Protein 8GMY (pdb70)

B-factor: mean 29.74, std 11.41, range [12.66, 82.28]

Sequence (219 aa):
IKWAIDYITKYFFTEGIYLQKRQREQRLLESYRAEGKLGEVQCRLMEEPPDRLHVLDVGSCFNPFSSAPHLEVTALDLCPATEDVLQADFLKVEVVPGIREPELEEGSVRRLPASHYECVIFSLLLEYMPSAEQRLQCCLQAYDLLLPEGILVLITPDSQHVGKNAHLMKNWRYSLARIGLLRVRFEKHISCMVFRKAISRELSQHWASIHREEGMCEE

Nearest PDB structures (foldseek):
  8gmy-assembly1_D  TM=1.005E+00  e=2.052E-50  Homo sapiens
  7yrj-assembly1_B  TM=9.440E-01  e=2.036E-38  Homo sapiens
  7yrj-assembly4_D  TM=9.550E-01  e=8.284E-38  Homo sapiens
  7vkq-assembly1_A  TM=9.331E-01  e=2.800E-38  Drosophila melanogaster
  7yri-assembly1_D  TM=9.499E-01  e=2.450E-37  Homo sapiens

Radius of gyration: 17.12 Å; Cα contacts (8 Å, |Δi|>4): 416; chains: 1; bounding box: 47×40×44 Å

Structure (mmCIF, N/CA/C/O backbone):
data_8GMY
#
_entry.id   8GMY
#
_cell.length_a   98.436
_cell.length_b   98.436
_cell.length_c   41.628
_cell.angle_alpha   90.000
_cell.angle_beta   90.000
_cell.angle_gamma   120.000
#
_symmetry.space_group_name_H-M   'P 65'
#
loop_
_entity.id
_entity.type
_entity.pdbx_description
1 polymer 'S-adenosylmethionine sensor upstream of mTORC1'
2 water water
#
loop_
_atom_site.group_PDB
_atom_site.id
_atom_site.type_symbol
_atom_site.label_atom_id
_atom_site.label_alt_id
_atom_site.label_comp_id
_atom_site.label_asym_id
_atom_site.label_entity_id
_atom_site.label_seq_id
_atom_site.pdbx_PDB_ins_code
_atom_site.Cartn_x
_atom_site.Cartn_y
_atom_site.Cartn_z
_atom_site.occupancy
_atom_site.B_iso_or_equiv
_atom_site.auth_seq_id
_atom_site.auth_comp_id
_atom_site.auth_asym_id
_atom_site.auth_atom_id
_atom_site.pdbx_PDB_model_num
ATOM 1 N N . ILE A 1 8 ? 8.33468 27.51461 10.84802 1.000 46.54794 74 ILE D N 1
ATOM 2 C CA . ILE A 1 8 ? 7.95899 26.11020 10.92500 1.000 45.44475 74 ILE D CA 1
ATOM 3 C C . ILE A 1 8 ? 9.04076 25.30152 11.66106 1.000 43.58003 74 ILE D C 1
ATOM 4 O O . ILE A 1 8 ? 10.23855 25.65491 11.66294 1.000 38.56085 74 ILE D O 1
ATOM 9 N N . LYS A 1 9 ? 8.57119 24.23050 12.31081 1.000 43.91789 75 LYS D N 1
ATOM 10 C CA . LYS A 1 9 ? 9.42050 23.38250 13.13845 1.000 42.12272 75 LYS D CA 1
ATOM 11 C C . LYS A 1 9 ? 10.55669 22.75680 12.33655 1.000 37.63303 75 LYS D C 1
ATOM 12 O O . LYS A 1 9 ? 11.67914 22.63442 12.84054 1.000 36.43462 75 LYS D O 1
ATOM 18 N N . TRP A 1 10 ? 10.28331 22.32366 11.10072 1.000 36.01013 76 TRP D N 1
ATOM 19 C CA . TRP A 1 10 ? 11.31021 21.61709 10.33717 1.000 32.85495 76 TRP D CA 1
ATOM 20 C C . TRP A 1 10 ? 12.54752 22.48168 10.17402 1.000 30.40304 76 TRP D C 1
ATOM 21 O O . TRP A 1 10 ? 13.67799 22.00836 10.34459 1.000 28.86907 76 TRP D O 1
ATOM 32 N N . ALA A 1 11 ? 12.34448 23.75763 9.83048 1.000 31.73377 77 ALA D N 1
ATOM 33 C CA . ALA A 1 11 ? 13.46546 24.66669 9.62676 1.000 28.56486 77 ALA D CA 1
ATOM 34 C C . ALA A 1 11 ? 14.24396 24.87395 10.91589 1.000 30.25059 77 ALA D C 1
ATOM 35 O O . ALA A 1 11 ? 15.48055 24.84978 10.91691 1.000 25.33106 77 ALA D O 1
ATOM 37 N N . ILE A 1 12 ? 13.54051 25.08758 12.03123 1.000 29.35037 78 ILE D N 1
ATOM 38 C CA . ILE A 1 12 ? 14.24816 25.28070 13.29134 1.000 29.06333 78 ILE D CA 1
ATOM 39 C C . ILE A 1 12 ? 15.01695 24.02367 13.65624 1.000 28.39905 78 ILE D C 1
ATOM 40 O O . ILE A 1 12 ? 16.15425 24.09482 14.13708 1.000 25.13015 78 ILE D O 1
ATOM 45 N N . ASP A 1 13 ? 14.42264 22.85537 13.39921 1.000 29.29737 79 ASP D N 1
ATOM 46 C CA . ASP A 1 13 ? 15.09991 21.59051 13.66905 1.000 29.01862 79 ASP D CA 1
ATOM 47 C C . ASP A 1 13 ? 16.32147 21.41893 12.77375 1.000 27.99126 79 ASP D C 1
ATOM 48 O O . ASP A 1 13 ? 17.38581 20.99352 13.24056 1.000 23.87025 79 ASP D O 1
ATOM 53 N N . TYR A 1 14 ? 16.19982 21.76617 11.48900 1.000 23.46050 80 TYR D N 1
ATOM 54 C CA . TYR A 1 14 ? 17.37031 21.68197 10.61771 1.000 23.94637 80 TYR D CA 1
ATOM 55 C C . TYR A 1 14 ? 18.43770 22.69297 11.02738 1.000 20.19665 80 TYR D C 1
ATOM 56 O O . TYR A 1 14 ? 19.62951 22.36724 11.03680 1.000 18.42421 80 TYR D O 1
ATOM 65 N N . ILE A 1 15 ? 18.03860 23.92986 11.34066 1.000 18.53396 81 ILE D N 1
ATOM 66 C CA . ILE A 1 15 ? 19.01761 24.91808 11.79480 1.000 19.79439 81 ILE D CA 1
ATOM 67 C C . ILE A 1 15 ? 19.80598 24.37891 12.98592 1.000 18.01437 81 ILE D C 1
ATOM 68 O O . ILE A 1 15 ? 21.03494 24.51369 13.05413 1.000 18.87203 81 ILE D O 1
ATOM 73 N N . THR A 1 16 ? 19.11631 23.72949 13.93436 1.000 20.29704 82 THR D N 1
ATOM 74 C CA . THR A 1 16 ? 19.81083 23.23675 15.12309 1.000 19.87166 82 THR D CA 1
ATOM 75 C C . THR A 1 16 ? 20.82448 22.15824 14.76510 1.000 20.65358 82 THR D C 1
ATOM 76 O O . THR A 1 16 ? 21.96303 22.16692 15.26017 1.000 19.46160 82 THR D O 1
ATOM 80 N N . LYS A 1 17 ? 20.43642 21.24309 13.87585 1.000 20.82364 83 LYS D N 1
ATOM 81 C CA . LYS A 1 17 ? 21.34687 20.18967 13.44525 1.000 21.06222 83 LYS D CA 1
ATOM 82 C C . LYS A 1 17 ? 22.51625 20.77080 12.66590 1.000 18.69769 83 LYS D C 1
ATOM 83 O O . LYS A 1 17 ? 23.66411 20.34937 12.84943 1.000 19.73567 83 LYS D O 1
ATOM 89 N N . TYR A 1 18 ? 22.24366 21.75660 11.79894 1.000 18.48355 84 TYR D N 1
ATOM 90 C CA . TYR A 1 18 ? 23.27818 22.28230 10.91188 1.000 17.38267 84 TYR D CA 1
ATOM 91 C C . TYR A 1 18 ? 24.36953 23.00299 11.69025 1.000 18.39722 84 TYR D C 1
ATOM 92 O O . TYR A 1 18 ? 25.56410 22.81839 11.41761 1.000 18.10322 84 TYR D O 1
ATOM 101 N N . PHE A 1 19 ? 23.99238 23.80426 12.68707 1.000 19.01277 85 PHE D N 1
ATOM 102 C CA . PHE A 1 19 ? 24.98264 24.58505 13.40215 1.000 18.09271 85 PHE D CA 1
ATOM 103 C C . PHE A 1 19 ? 25.44964 23.94854 14.69999 1.000 19.48345 85 PHE D C 1
ATOM 104 O O . PHE A 1 19 ? 26.60272 24.16217 15.08621 1.000 21.94980 85 PHE D O 1
ATOM 112 N N . PHE A 1 20 ? 24.60163 23.16946 15.37135 1.000 19.53942 86 PHE D N 1
ATOM 113 C CA . PHE A 1 20 ? 24.86510 22.81163 16.76319 1.000 23.37305 86 PHE D CA 1
ATOM 114 C C . PHE A 1 20 ? 24.91756 21.31834 17.03697 1.000 26.15337 86 PHE D C 1
ATOM 115 O O . PHE A 1 20 ? 25.87530 20.85618 17.67369 1.000 30.92718 86 PHE D O 1
ATOM 123 N N . THR A 1 21 ? 23.90385 20.54773 16.65063 1.000 21.91688 87 THR D N 1
ATOM 124 C CA . THR A 1 21 ? 23.83795 19.20286 17.21153 1.000 25.69736 87 THR D CA 1
ATOM 125 C C . THR A 1 21 ? 24.40090 18.12516 16.30248 1.000 26.44603 87 THR D C 1
ATOM 126 O O . THR A 1 21 ? 24.82123 17.08099 16.80565 1.000 27.10982 87 THR D O 1
ATOM 130 N N . GLU A 1 22 ? 24.43916 18.34285 14.98741 1.000 24.11477 88 GLU D N 1
ATOM 131 C CA . GLU A 1 22 ? 25.04615 17.38838 14.07104 1.000 20.63516 88 GLU D CA 1
ATOM 132 C C . GLU A 1 22 ? 26.25088 17.93430 13.32462 1.000 25.88120 88 GLU D C 1
ATOM 133 O O . GLU A 1 22 ? 26.92545 17.16462 12.63107 1.000 25.65031 88 GLU D O 1
ATOM 139 N N . GLY A 1 23 ? 26.54058 19.22774 13.43563 1.000 21.76201 89 GLY D N 1
ATOM 140 C CA . GLY A 1 23 ? 27.72084 19.77575 12.78759 1.000 22.78973 89 GLY D CA 1
ATOM 141 C C . GLY A 1 23 ? 27.68084 19.71244 11.27863 1.000 18.57724 89 GLY D C 1
ATOM 142 O O . GLY A 1 23 ? 28.73752 19.59526 10.63637 1.000 18.07088 89 GLY D O 1
ATOM 143 N N . ILE A 1 24 ? 26.49149 19.81326 10.68560 1.000 16.43369 90 ILE D N 1
ATOM 144 C CA . ILE A 1 24 ? 26.40646 19.66831 9.23730 1.000 16.49509 90 ILE D CA 1
ATOM 145 C C . ILE A 1 24 ? 27.23355 20.74002 8.55113 1.000 19.09373 90 ILE D C 1
ATOM 146 O O . ILE A 1 24 ? 27.78017 20.50488 7.47089 1.000 17.51500 90 ILE D O 1
ATOM 151 N N . TYR A 1 25 ? 27.35261 21.93186 9.15593 1.000 17.02829 91 TYR D N 1
ATOM 152 C CA . TYR A 1 25 ? 28.17642 22.95834 8.51701 1.000 16.50187 91 TYR D CA 1
ATOM 153 C C . TYR A 1 25 ? 29.61603 22.49743 8.32953 1.000 16.18090 91 TYR D C 1
ATOM 154 O O . TYR A 1 25 ? 30.26606 22.87710 7.34634 1.000 18.28017 91 TYR D O 1
ATOM 163 N N . LEU A 1 26 ? 30.12209 21.65148 9.23273 1.000 16.50724 92 LEU D N 1
ATOM 164 C CA . LEU A 1 26 ? 31.47409 21.12062 9.09329 1.000 18.26220 92 LEU D CA 1
ATOM 165 C C . LEU A 1 26 ? 31.52567 19.89433 8.18320 1.000 19.04538 92 LEU D C 1
ATOM 166 O O . LEU A 1 26 ? 32.56455 19.64228 7.55198 1.000 19.90503 92 LEU D O 1
ATOM 171 N N . GLN A 1 27 ? 30.44776 19.10987 8.11650 1.000 19.48561 93 GLN D N 1
ATOM 172 C CA . GLN A 1 27 ? 30.39185 18.01538 7.14439 1.000 16.21177 93 GLN D CA 1
ATOM 173 C C . GLN A 1 27 ? 30.47639 18.55046 5.72675 1.000 19.00981 93 GLN D C 1
ATOM 174 O O . GLN A 1 27 ? 31.27216 18.07357 4.91047 1.000 18.69051 93 GLN D O 1
ATOM 18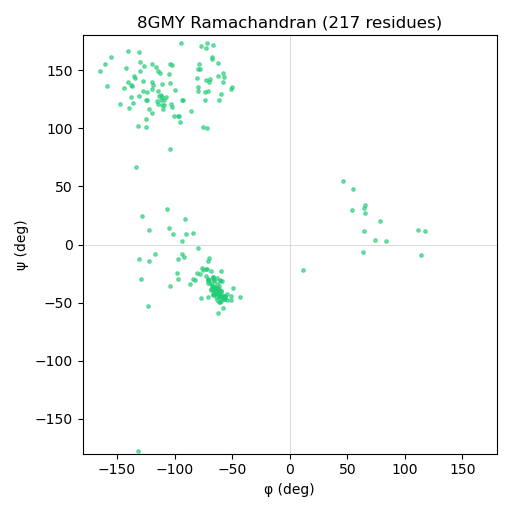0 N N . LYS A 1 28 ? 29.64559 19.54808 5.42471 1.000 19.10504 94 LYS D N 1
ATOM 181 C CA . LYS A 1 28 ? 29.67034 20.14072 4.09706 1.000 18.66592 94 LYS D CA 1
ATOM 182 C C . LYS A 1 28 ? 30.93442 20.95035 3.86669 1.000 18.38256 94 LYS D C 1
ATOM 183 O O . LYS A 1 28 ? 31.40067 21.02041 2.72711 1.000 19.19064 94 LYS D O 1
ATOM 189 N N . ARG A 1 29 ? 31.51841 21.55349 4.91060 1.000 15.95883 95 ARG D N 1
ATOM 190 C CA . ARG A 1 29 ? 32.83551 22.16243 4.74504 1.000 15.94672 95 ARG D CA 1
ATOM 191 C C . ARG A 1 29 ? 33.85309 21.12938 4.27889 1.000 20.69014 95 ARG D C 1
ATOM 192 O O . ARG A 1 29 ? 34.62464 21.38064 3.34466 1.000 18.34179 95 ARG D O 1
ATOM 200 N N . GLN A 1 30 ? 33.86737 19.95186 4.91719 1.000 19.77147 96 GLN D N 1
ATOM 201 C CA . GLN A 1 30 ? 34.80181 18.91007 4.48292 1.000 18.87669 96 GLN D CA 1
ATOM 202 C C . GLN A 1 30 ? 34.53906 18.48039 3.03920 1.000 21.46334 96 GLN D C 1
ATOM 203 O O . GLN A 1 30 ? 35.47985 18.33197 2.24397 1.000 24.04850 96 GLN D O 1
ATOM 209 N N . ARG A 1 31 ? 33.27224 18.25506 2.68450 1.000 20.69487 97 ARG D N 1
ATOM 210 C CA . ARG A 1 31 ? 32.93926 17.80112 1.33746 1.000 21.00051 97 ARG D CA 1
ATOM 211 C C . ARG A 1 31 ? 33.36891 18.82336 0.29409 1.000 25.03065 97 ARG D C 1
ATOM 212 O O . ARG A 1 31 ? 33.90410 18.46127 -0.765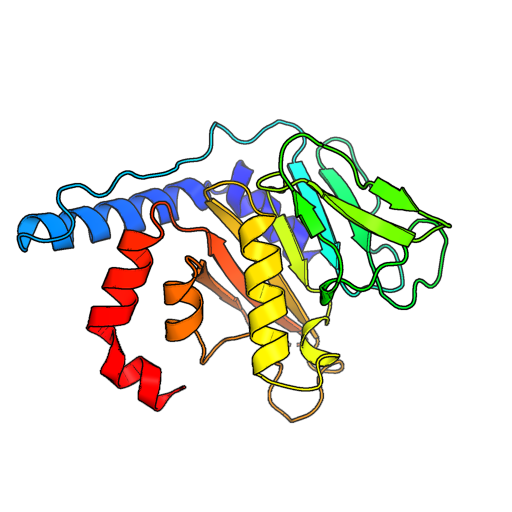17 1.000 23.94798 97 ARG D O 1
ATOM 220 N N . GLU A 1 32 ? 33.14345 20.11219 0.57230 1.000 21.63148 98 GLU D N 1
ATOM 221 C CA . GLU A 1 32 ? 33.61817 21.14814 -0.34333 1.000 22.52936 98 GLU D CA 1
ATOM 222 C C . GLU A 1 32 ? 35.14205 21.22923 -0.35711 1.000 24.58879 98 GLU D C 1
ATOM 223 O O . GLU A 1 32 ? 35.74393 21.41956 -1.42315 1.000 25.58543 98 GLU D O 1
ATOM 229 N N . GLN A 1 33 ? 35.78966 21.08173 0.80621 1.000 24.11128 99 GLN D N 1
ATOM 230 C CA . GLN A 1 33 ? 37.25178 21.10885 0.82422 1.000 23.90772 99 GLN D CA 1
ATOM 231 C C . GLN A 1 33 ? 37.82491 19.93369 0.03996 1.000 24.60169 99 GLN D C 1
ATOM 232 O O . GLN A 1 33 ? 38.81816 20.09103 -0.68273 1.000 29.12373 99 GLN D O 1
ATOM 238 N N . ARG A 1 34 ? 37.19482 18.75852 0.13545 1.000 23.62108 100 ARG D N 1
ATOM 239 C CA . ARG A 1 34 ? 37.68571 17.60145 -0.61139 1.000 22.85190 100 ARG D CA 1
ATOM 240 C C . ARG A 1 34 ? 37.38784 17.72899 -2.09942 1.000 29.09237 100 ARG D C 1
ATOM 241 O O . ARG A 1 34 ? 38.11930 17.17592 -2.93010 1.000 28.43971 100 ARG D O 1
ATOM 249 N N . LEU A 1 35 ? 36.32980 18.46080 -2.45466 1.000 25.91335 101 LEU D N 1
ATOM 250 C CA . LEU A 1 35 ? 36.08910 18.78386 -3.85724 1.000 27.80192 101 LEU D CA 1
ATOM 251 C C . LEU A 1 35 ? 37.11024 19.80472 -4.36685 1.000 27.52480 101 LEU D C 1
ATOM 252 O O . LEU A 1 35 ? 37.67788 19.63037 -5.44944 1.000 30.86538 101 LEU D O 1
ATOM 257 N N . LEU A 1 36 ? 37.37559 20.86536 -3.59345 1.000 25.24301 102 LEU D N 1
ATOM 258 C CA . LEU A 1 36 ? 38.40752 21.83970 -3.94907 1.000 28.74962 102 LEU D CA 1
ATOM 259 C C . LEU A 1 36 ? 39.75796 21.17492 -4.19746 1.000 34.97649 102 LEU D C 1
ATOM 260 O O . LEU A 1 36 ? 40.44579 21.48313 -5.17894 1.000 33.83148 102 LEU D O 1
ATOM 265 N N . GLU A 1 37 ? 40.17525 20.28913 -3.28888 1.000 31.31314 103 GLU D N 1
ATOM 266 C CA . GLU A 1 37 ? 41.43698 19.57899 -3.49344 1.000 36.19452 103 GLU D CA 1
ATOM 267 C C . GLU A 1 37 ? 41.38905 18.72778 -4.75486 1.000 34.03777 103 GLU D C 1
ATOM 268 O O . GLU A 1 37 ? 42.38829 18.61817 -5.47702 1.000 40.69059 103 GLU D O 1
ATOM 274 N N . SER A 1 38 ? 40.24062 18.10164 -5.02478 1.000 34.12006 104 SER D N 1
ATOM 275 C CA . SER A 1 38 ? 40.06070 17.33552 -6.25408 1.000 32.36229 104 SER D CA 1
ATOM 276 C C . SER A 1 38 ? 40.45078 18.16604 -7.46783 1.000 38.90862 104 SER D C 1
ATOM 277 O O . SER A 1 38 ? 41.18705 17.70661 -8.35149 1.000 36.70911 104 SER D O 1
ATOM 280 N N . TYR A 1 39 ? 39.96131 19.40721 -7.51725 1.000 33.95676 105 TYR D N 1
ATOM 281 C CA . TYR A 1 39 ? 40.26747 20.28717 -8.63509 1.000 34.55512 105 TYR D CA 1
ATOM 282 C C . TYR A 1 39 ? 41.71269 20.74627 -8.59531 1.000 38.82829 105 TYR D C 1
ATOM 283 O O . TYR A 1 39 ? 42.32360 20.94959 -9.64870 1.000 41.51730 105 TYR D O 1
ATOM 292 N N . ARG A 1 40 ? 42.27453 20.92648 -7.39753 1.000 36.99811 106 ARG D N 1
ATOM 293 C CA . ARG A 1 40 ? 43.66393 21.36207 -7.30751 1.000 42.32637 106 ARG D CA 1
ATOM 294 C C . ARG A 1 40 ? 44.62528 20.27160 -7.75927 1.000 43.64969 106 ARG D C 1
ATOM 295 O O . ARG A 1 40 ? 45.68753 20.57697 -8.31801 1.000 44.59839 106 ARG D O 1
ATOM 303 N N . ALA A 1 41 ? 44.28244 19.00401 -7.51252 1.000 45.68273 107 ALA D N 1
ATOM 304 C CA . ALA A 1 41 ? 45.03911 17.89172 -8.07399 1.000 44.48376 107 ALA D CA 1
ATOM 305 C C . ALA A 1 41 ? 44.83784 17.76492 -9.57667 1.000 49.12352 107 ALA D C 1
ATOM 306 O O . ALA A 1 41 ? 45.56981 17.00634 -10.22072 1.000 52.07848 107 ALA D O 1
ATOM 308 N N . GLU A 1 42 ? 43.85938 18.47851 -10.13563 1.000 48.80807 108 GLU D N 1
ATOM 309 C CA . GLU A 1 42 ? 43.61479 18.58391 -11.56858 1.000 49.69253 108 GLU D CA 1
ATOM 310 C C . GLU A 1 42 ? 44.30528 19.78981 -12.18840 1.000 45.96794 108 GLU D C 1
ATOM 311 O O . GLU A 1 42 ? 44.11658 20.05203 -13.38129 1.000 47.95172 108 GLU D O 1
ATOM 317 N N . GLY A 1 43 ? 45.07362 20.53836 -11.40195 1.000 45.22978 109 GLY D N 1
ATOM 318 C CA . GLY A 1 43 ? 45.69828 21.75130 -11.87984 1.000 45.55242 109 GLY D CA 1
ATOM 319 C C . GLY A 1 43 ? 44.78163 22.95073 -11.95064 1.000 48.68449 109 GLY D C 1
ATOM 320 O O . GLY A 1 43 ? 45.08667 23.90494 -12.67291 1.000 47.39553 109 GLY D O 1
ATOM 321 N N . LYS A 1 44 ? 43.66620 22.94342 -11.21849 1.000 46.81875 110 LYS D N 1
ATOM 322 C CA . LYS A 1 44 ? 42.68197 24.01347 -11.30901 1.000 45.66514 110 LYS D CA 1
ATOM 323 C C . LYS A 1 44 ? 42.39041 24.57863 -9.92950 1.000 44.50279 110 LYS D C 1
ATOM 324 O O . LYS A 1 44 ? 42.54194 23.89504 -8.91381 1.000 43.08813 110 LYS D O 1
ATOM 330 N N . LEU A 1 45 ? 41.97589 25.84454 -9.91251 1.000 40.10591 111 LEU D N 1
ATOM 331 C CA . LEU A 1 45 ? 41.49798 26.51766 -8.70500 1.000 46.58601 111 LEU D CA 1
ATOM 332 C C . LEU A 1 45 ? 42.60429 26.66549 -7.66757 1.000 46.81869 111 LEU D C 1
ATOM 333 O O . LEU A 1 45 ? 42.35384 26.61484 -6.45971 1.000 47.69895 111 LEU D O 1
ATOM 338 N N . GLY A 1 46 ? 43.83844 26.85756 -8.12964 1.000 43.86803 112 GLY D N 1
ATOM 339 C CA . GLY A 1 46 ? 44.95241 26.92135 -7.20089 1.000 48.80163 112 GLY D CA 1
ATOM 340 C C . GLY A 1 46 ? 44.88054 28.12104 -6.27577 1.000 51.70477 112 GLY D C 1
ATOM 341 O O . GLY A 1 46 ? 45.14131 28.01237 -5.07464 1.000 53.52475 112 GLY D O 1
ATOM 342 N N . GLU A 1 47 ? 44.53236 29.28404 -6.81931 1.000 52.98663 113 GLU D N 1
ATOM 343 C CA . GLU A 1 47 ? 44.54405 30.51681 -6.04299 1.000 53.61943 113 GLU D CA 1
ATOM 344 C C . GLU A 1 47 ? 43.21764 30.80289 -5.34985 1.000 52.94643 113 GLU D C 1
ATOM 345 O O . GLU A 1 47 ? 43.05242 31.89311 -4.78610 1.000 49.44926 113 GLU D O 1
ATOM 351 N N . VAL A 1 48 ? 42.27745 29.85384 -5.36808 1.000 50.16965 114 VAL D N 1
ATOM 352 C CA . VAL A 1 48 ? 40.99294 30.07344 -4.71369 1.000 47.74411 114 VAL D CA 1
ATOM 353 C C . VAL A 1 48 ? 41.20306 30.33408 -3.23191 1.000 46.73521 114 VAL D C 1
ATOM 354 O O . VAL A 1 48 ? 41.90497 29.58381 -2.53840 1.000 45.90339 114 VAL D O 1
ATOM 358 N N . GLN A 1 49 ? 40.60345 31.41323 -2.74197 1.000 42.10976 115 GLN D N 1
ATOM 359 C CA . GLN A 1 49 ? 40.54027 31.68432 -1.31879 1.000 41.09792 115 GLN D CA 1
ATOM 360 C C . GLN A 1 49 ? 39.13572 31.37623 -0.80966 1.000 42.08000 115 GLN D C 1
ATOM 361 O O . GLN A 1 49 ? 38.13539 31.67383 -1.47587 1.000 37.41550 115 GLN D O 1
ATOM 367 N N . CYS A 1 50 ? 39.06546 30.75708 0.35956 1.000 38.86487 116 CYS D N 1
ATOM 368 C CA . CYS A 1 50 ? 37.79182 30.32509 0.91095 1.000 33.76905 116 CYS D CA 1
ATOM 369 C C . CYS A 1 50 ? 37.35610 31.25357 2.03156 1.000 34.17023 116 CYS D C 1
ATOM 370 O O . CYS A 1 50 ? 38.17613 31.91095 2.67692 1.000 38.77699 116 CYS D O 1
ATOM 373 N N . ARG A 1 51 ? 36.04369 31.29357 2.25742 1.000 30.36333 117 ARG D N 1
ATOM 374 C CA . ARG A 1 51 ? 35.42222 32.06544 3.32249 1.000 29.51721 117 ARG D CA 1
ATOM 375 C C . ARG A 1 51 ? 34.69504 31.07435 4.21760 1.000 22.07734 117 ARG D C 1
ATOM 376 O O . ARG A 1 51 ? 33.74830 30.42663 3.76591 1.000 25.35718 117 ARG D O 1
ATOM 384 N N . LEU A 1 52 ? 35.16817 30.92231 5.45208 1.000 25.54069 118 LEU D N 1
ATOM 385 C CA . LEU A 1 52 ? 34.61477 29.98409 6.41836 1.000 27.45074 118 LEU D CA 1
ATOM 386 C C . LEU A 1 52 ? 33.96682 30.74868 7.56198 1.000 26.15607 118 LEU D C 1
ATOM 387 O O . LEU A 1 52 ? 34.44445 31.81357 7.95586 1.000 31.47586 118 LEU D O 1
ATOM 392 N N . MET A 1 53 ? 32.91259 30.18555 8.14208 1.000 25.37005 119 MET D N 1
ATOM 393 C CA . MET A 1 53 ? 32.34633 30.85202 9.30363 1.000 27.52048 119 MET D CA 1
ATOM 394 C C . MET A 1 53 ? 33.17439 30.54805 10.54576 1.000 32.17305 119 MET D C 1
ATOM 395 O O . MET A 1 53 ? 33.80169 29.48841 10.66858 1.000 32.08198 119 MET D O 1
ATOM 400 N N . GLU A 1 54 ? 33.15696 31.49216 11.47623 1.000 35.67303 120 GLU D N 1
ATOM 401 C CA . GLU A 1 54 ? 33.62384 31.23129 12.81896 1.000 36.00088 120 GLU D CA 1
ATOM 402 C C . GLU A 1 54 ? 32.69215 30.23973 13.49717 1.000 34.34117 120 GLU D C 1
ATOM 403 O O . GLU A 1 54 ? 31.63179 29.87973 12.97317 1.000 31.12598 120 GLU D O 1
ATOM 409 N N . GLU A 1 55 ? 33.10382 29.79196 14.67269 1.000 32.99885 121 GLU D N 1
ATOM 410 C CA . GLU A 1 55 ? 32.24710 28.94641 15.47926 1.000 32.14564 121 GLU D CA 1
ATOM 411 C C . GLU A 1 55 ? 30.87503 29.60217 15.60888 1.000 31.79154 121 GLU D C 1
ATOM 412 O O . GLU A 1 55 ? 30.80036 30.82032 15.82162 1.000 30.74966 121 GLU D O 1
ATOM 418 N N . PRO A 1 56 ? 29.78656 28.86678 15.42171 1.000 28.71747 122 PRO D N 1
ATOM 419 C CA . PRO A 1 56 ? 28.46255 29.49789 15.44838 1.000 25.40976 122 PRO D CA 1
ATOM 420 C C . PRO A 1 56 ? 28.22158 30.21018 16.76311 1.000 28.41481 122 PRO D C 1
ATOM 421 O O . PRO A 1 56 ? 28.59211 29.71551 17.83452 1.000 26.70945 122 PRO D O 1
ATOM 425 N N . PRO A 1 57 ? 27.60327 31.38285 16.70908 1.000 26.13003 123 PRO D N 1
ATOM 426 C CA . PRO A 1 57 ? 27.40107 32.17109 17.91677 1.000 27.32766 123 PRO D CA 1
ATOM 427 C C . PRO A 1 57 ? 26.32958 31.53289 18.77518 1.000 28.58061 123 PRO D C 1
ATOM 428 O O . PRO A 1 57 ? 25.59343 30.63266 18.35439 1.000 26.13493 123 PRO D O 1
ATOM 432 N N . ASP A 1 58 ? 26.22574 32.03716 20.00072 1.000 26.79229 124 ASP D N 1
ATOM 433 C CA . ASP A 1 58 ? 25.22777 31.47814 20.88982 1.000 28.40482 124 ASP D CA 1
ATOM 434 C C . ASP A 1 58 ? 23.82400 31.93942 20.52096 1.000 28.64382 124 ASP D C 1
ATOM 435 O O . ASP A 1 58 ? 22.85766 31.24069 20.83236 1.000 25.94650 124 ASP D O 1
ATOM 440 N N . ARG A 1 59 ? 23.68055 33.05666 19.80519 1.000 28.03633 125 ARG D N 1
ATOM 441 C CA . ARG A 1 59 ? 22.37941 33.42366 19.26197 1.000 28.30511 125 ARG D CA 1
ATOM 442 C C . ARG A 1 59 ? 22.51191 33.56050 17.74889 1.000 21.98102 125 ARG D C 1
ATOM 443 O O . ARG A 1 59 ? 23.31543 34.36159 17.25409 1.000 23.94307 125 ARG D O 1
ATOM 451 N N . LEU A 1 60 ? 21.79844 32.71156 17.02802 1.000 18.88660 126 LEU D N 1
ATOM 452 C CA . LEU A 1 60 ? 21.79969 32.78823 15.57827 1.000 20.43094 126 LEU D CA 1
ATOM 453 C C . LEU A 1 60 ? 20.88675 33.91224 15.11115 1.000 17.34536 126 LEU D C 1
ATOM 454 O O . LEU A 1 60 ? 19.93549 34.29686 15.79018 1.000 21.71571 126 LEU D O 1
ATOM 459 N N . HIS A 1 61 ? 21.17451 34.41016 13.91633 1.000 16.04966 127 HIS D N 1
ATOM 460 C CA . HIS A 1 61 ? 20.41763 35.48705 13.29735 1.000 15.35676 127 HIS D CA 1
ATOM 461 C C . HIS A 1 61 ? 19.65491 34.88327 12.13538 1.000 16.86241 127 HIS D C 1
ATOM 462 O O . HIS A 1 61 ? 20.27615 34.37816 11.20077 1.000 13.56787 127 HIS D O 1
ATOM 469 N N . VAL A 1 62 ? 18.32783 34.91473 12.20431 1.000 14.98860 128 VAL D N 1
ATOM 470 C CA . VAL A 1 62 ? 17.47569 34.22772 11.24266 1.000 17.34687 128 VAL D CA 1
ATOM 471 C C . VAL A 1 62 ? 16.51842 35.23277 10.62932 1.000 18.49664 128 VAL D C 1
ATOM 472 O O . VAL A 1 62 ? 15.88124 36.00262 11.35416 1.000 18.10979 128 VAL D O 1
ATOM 476 N N . LEU A 1 63 ? 16.42959 35.22659 9.29765 1.000 13.93275 129 LEU D N 1
ATOM 477 C CA . LEU A 1 63 ? 15.54518 36.10402 8.54261 1.000 14.46639 129 LEU D CA 1
ATOM 478 C C . LEU A 1 63 ? 14.49281 35.24640 7.85857 1.000 17.56289 129 LEU D C 1
ATOM 479 O O . LEU A 1 63 ? 14.82918 34.38062 7.05327 1.000 17.41421 129 LEU D O 1
ATOM 484 N N . ASP A 1 64 ? 13.21900 35.50461 8.16068 1.000 16.21231 130 ASP D N 1
ATOM 485 C CA . ASP A 1 64 ? 12.10337 34.76376 7.58454 1.000 15.29255 130 ASP D CA 1
ATOM 486 C C . ASP A 1 64 ? 11.38127 35.69438 6.61993 1.000 17.14771 130 ASP D C 1
ATOM 487 O O . ASP A 1 64 ? 11.02075 36.80820 6.99732 1.000 16.86501 130 ASP D O 1
ATOM 492 N N . VAL A 1 65 ? 11.22862 35.26805 5.36618 1.000 17.62130 131 VAL D N 1
ATOM 493 C CA . VAL A 1 65 ? 10.66666 36.10939 4.30599 1.000 16.21297 131 VAL D CA 1
ATOM 494 C C . VAL A 1 65 ? 9.48754 35.37431 3.67957 1.000 16.57364 131 VAL D C 1
ATOM 495 O O . VAL A 1 65 ? 9.64650 34.24694 3.19846 1.000 17.71770 131 VAL D O 1
ATOM 499 N N . GLY A 1 66 ? 8.30869 36.01591 3.66398 1.000 20.05362 132 GLY D N 1
ATOM 500 C CA . GLY A 1 66 ? 7.14991 35.47777 2.96543 1.000 19.47791 132 GLY D CA 1
ATOM 501 C C . GLY A 1 66 ? 5.98774 35.06716 3.85387 1.000 22.98262 132 GLY D C 1
ATOM 502 O O . GLY A 1 66 ? 4.91024 34.72959 3.32259 1.000 19.72611 132 GLY D O 1
ATOM 503 N N . SER A 1 67 ? 6.16668 35.05462 5.17612 1.000 20.20235 133 SER D N 1
ATOM 504 C CA . SER A 1 67 ? 5.08676 34.73873 6.10972 1.000 24.22010 133 SER D CA 1
ATOM 505 C C . SER A 1 67 ? 4.39585 36.02122 6.55795 1.000 24.17213 133 SER D C 1
ATOM 506 O O . SER A 1 67 ? 5.04442 36.93938 7.07929 1.000 23.66400 133 SER D O 1
ATOM 509 N N . CYS A 1 68 ? 3.07700 36.08836 6.36929 1.000 24.33989 134 CYS D N 1
ATOM 510 C CA . CYS A 1 68 ? 2.36359 37.26800 6.83347 1.000 21.53891 134 CYS D CA 1
ATOM 511 C C . CYS A 1 68 ? 2.15651 37.26035 8.34468 1.000 27.83198 134 CYS D C 1
ATOM 512 O O . CYS A 1 68 ? 1.90171 38.32116 8.92585 1.000 21.14650 134 CYS D O 1
ATOM 515 N N . PHE A 1 69 ? 2.23905 36.09392 8.97886 1.000 25.34192 135 PHE D N 1
ATOM 516 C CA . PHE A 1 69 ? 2.30384 35.96351 10.42857 1.000 28.84368 135 PHE D CA 1
ATOM 517 C C . PHE A 1 69 ? 3.75138 35.69033 10.82875 1.000 30.63894 135 PHE D C 1
ATOM 518 O O . PHE A 1 69 ? 4.53480 35.14916 10.05086 1.000 32.23794 135 PHE D O 1
ATOM 526 N N . ASN A 1 70 ? 4.11325 36.04764 12.05864 1.000 35.97342 136 ASN D N 1
ATOM 527 C CA . ASN A 1 70 ? 5.45683 35.72036 12.52074 1.000 38.56172 136 ASN D CA 1
ATOM 528 C C . ASN A 1 70 ? 5.40922 34.29972 13.07220 1.000 45.86699 136 ASN D C 1
ATOM 529 O O . ASN A 1 70 ? 4.72560 34.06423 14.08068 1.000 48.25232 136 ASN D O 1
ATOM 534 N N . PRO A 1 71 ? 6.10226 33.32553 12.46064 1.000 47.31429 137 PRO D N 1
ATOM 535 C CA . PRO A 1 71 ? 5.83485 31.91884 12.79208 1.000 48.62899 137 PRO D CA 1
ATOM 536 C C . PRO A 1 71 ? 6.44537 31.49736 14.11247 1.000 52.14101 137 PRO D C 1
ATOM 537 O O . PRO A 1 71 ? 5.78800 30.83259 14.92110 1.000 58.50389 137 PRO D O 1
ATOM 541 N N . PHE A 1 72 ? 7.70323 31.86290 14.33803 1.000 50.91941 138 PHE D N 1
ATOM 542 C CA . PHE A 1 72 ? 8.39963 31.53361 15.57514 1.000 55.13023 138 PHE D CA 1
ATOM 543 C C . PHE A 1 72 ? 8.90412 32.81590 16.21239 1.000 52.91555 138 PHE D C 1
ATOM 544 O O . PHE A 1 72 ? 9.61732 33.59815 15.57329 1.000 50.91636 138 PHE D O 1
ATOM 552 N N . SER A 1 73 ? 8.51402 33.03484 17.46189 1.000 55.36235 139 SER D N 1
ATOM 553 C CA . SER A 1 73 ? 8.94786 34.21743 18.18105 1.000 52.92824 139 SER D CA 1
ATOM 554 C C . SER A 1 73 ? 10.45182 34.15368 18.44255 1.000 50.76464 139 SER D C 1
ATOM 555 O O . SER A 1 73 ? 11.08221 33.09355 18.35594 1.000 48.17548 139 SER D O 1
ATOM 558 N N . SER A 1 74 ? 11.03132 35.31416 18.74566 1.000 47.08929 140 SER D N 1
ATOM 559 C CA . SER A 1 74 ? 12.44214 35.36026 19.10207 1.000 44.08316 140 SER D CA 1
ATOM 560 C C . SER A 1 74 ? 12.65681 34.71097 20.46506 1.000 44.86434 140 SER D C 1
ATOM 561 O O . SER A 1 74 ? 11.85687 34.88286 21.38944 1.000 40.57770 140 SER D O 1
ATOM 564 N N . ALA A 1 75 ? 13.73986 33.94829 20.57672 1.000 39.22505 141 ALA D N 1
ATOM 565 C CA . ALA A 1 75 ? 13.98512 33.09231 21.72801 1.000 34.98107 141 ALA D CA 1
ATOM 566 C C . ALA A 1 75 ? 15.47325 33.15469 22.06568 1.000 32.95285 141 ALA D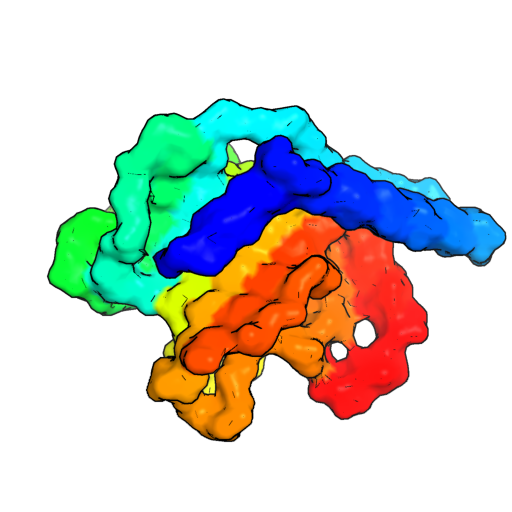 C 1
ATOM 567 O O . ALA A 1 75 ? 16.25586 33.67620 21.26391 1.000 34.27926 141 ALA D O 1
ATOM 569 N N . PRO A 1 76 ? 15.90058 32.66564 23.24781 1.000 33.68117 142 PRO D N 1
ATOM 570 C CA . PRO A 1 76 ? 17.29309 32.86702 23.68703 1.000 32.26397 142 PRO D CA 1
ATOM 571 C C . PRO A 1 76 ? 18.38412 32.67126 22.63665 1.000 35.07828 142 PRO D C 1
ATOM 572 O O . PRO A 1 76 ? 19.29861 33.49852 22.53461 1.000 38.68041 142 PRO D O 1
ATOM 576 N N . HIS A 1 77 ? 18.31339 31.60363 21.85093 1.000 32.59807 143 HIS D N 1
ATOM 577 C CA . HIS A 1 77 ? 19.36985 31.31413 20.88981 1.000 28.74974 143 HIS D CA 1
ATOM 578 C C . HIS A 1 77 ? 18.99447 31.70350 19.46861 1.000 29.34001 143 HIS D C 1
ATOM 579 O O . HIS A 1 77 ? 19.71047 31.35077 18.52732 1.000 23.39458 143 HIS D O 1
ATOM 586 N N . LEU A 1 78 ? 17.88305 32.41218 19.28723 1.000 33.07635 144 LEU D N 1
ATOM 587 C CA . LEU A 1 78 ? 17.39667 32.74206 17.95217 1.000 27.84417 144 LEU D CA 1
ATOM 588 C C . LEU A 1 78 ? 16.88753 34.16903 17.92857 1.000 30.82453 14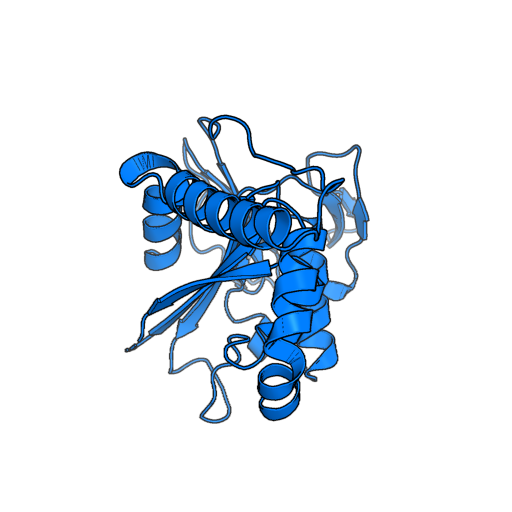4 LEU D C 1
ATOM 589 O O . LEU A 1 78 ? 15.91516 34.49544 18.61815 1.000 32.78027 144 LEU D O 1
ATOM 594 N N . GLU A 1 79 ? 17.53217 35.00016 17.11512 1.000 24.45787 145 GLU D N 1
ATOM 595 C CA . GLU A 1 79 ? 17.04964 36.33795 16.80772 1.000 24.33135 145 GLU D CA 1
ATOM 596 C C . GLU A 1 79 ? 16.38856 36.24562 15.44409 1.000 25.16086 145 GLU D C 1
ATOM 597 O O . GLU A 1 79 ? 17.07916 36.04562 14.44077 1.000 23.87872 145 GLU D O 1
ATOM 603 N N . VAL A 1 80 ? 15.06162 36.37450 15.41137 1.000 25.61524 146 VAL D N 1
ATOM 604 C CA . VAL A 1 80 ? 14.26776 36.14188 14.20902 1.000 23.07548 146 VAL D CA 1
ATOM 605 C C . VAL A 1 80 ? 13.72744 37.48113 13.74557 1.000 23.75077 146 VAL D C 1
ATOM 606 O O . VAL A 1 80 ? 13.12981 38.22286 14.53282 1.000 22.57309 146 VAL D O 1
ATOM 610 N N . THR A 1 81 ? 13.96711 37.80384 12.48683 1.000 19.52161 147 THR D N 1
ATOM 611 C CA . THR A 1 81 ? 13.39332 38.97838 11.85172 1.000 18.04494 147 THR D CA 1
ATOM 612 C C . THR A 1 81 ? 12.48129 38.44773 10.76091 1.000 18.57692 147 THR D C 1
ATOM 613 O O . THR A 1 81 ? 12.92838 37.65960 9.92760 1.000 17.77488 147 THR D O 1
ATOM 617 N N . ALA A 1 82 ? 11.20454 38.82889 10.78905 1.000 21.25345 148 ALA D N 1
ATOM 618 C CA . ALA A 1 82 ? 10.26003 38.39733 9.76523 1.000 18.57066 148 ALA D CA 1
ATOM 619 C C . ALA A 1 82 ? 9.86300 39.58203 8.89544 1.000 17.61306 148 ALA D C 1
ATOM 620 O O . ALA A 1 82 ? 9.64600 40.69029 9.39595 1.000 17.83424 148 ALA D O 1
ATOM 622 N N . LEU A 1 83 ? 9.78997 39.34261 7.57976 1.000 16.94046 149 LEU D N 1
ATOM 623 C CA . LEU A 1 83 ? 9.52015 40.35989 6.57772 1.000 17.91784 149 LEU D CA 1
ATOM 624 C C . LEU A 1 83 ? 8.48992 39.81983 5.60905 1.000 17.77769 149 LEU D C 1
ATOM 625 O O . LEU A 1 83 ? 8.55282 38.64747 5.24164 1.000 17.60805 149 LEU D O 1
ATOM 630 N N . ASP A 1 84 ? 7.59270 40.68892 5.14084 1.000 17.26847 150 ASP D N 1
ATOM 631 C CA . ASP A 1 84 ? 6.66246 40.28800 4.09154 1.000 18.00993 150 ASP D CA 1
ATOM 632 C C . ASP A 1 84 ? 6.09780 41.51485 3.39486 1.000 17.62708 150 ASP D C 1
ATOM 633 O O . ASP A 1 84 ? 6.03800 42.60481 3.95760 1.000 17.86354 150 ASP D O 1
ATOM 638 N N . LEU A 1 85 ? 5.67146 41.31392 2.14953 1.000 16.32499 151 LEU D N 1
ATOM 639 C CA . LEU A 1 85 ? 5.00650 42.40375 1.44039 1.000 19.34082 151 LEU D CA 1
ATOM 640 C C . LEU A 1 85 ? 3.67122 42.77643 2.08959 1.000 21.73646 151 LEU D C 1
ATOM 641 O O . LEU A 1 85 ? 3.26563 43.94808 2.04536 1.000 20.67212 151 LEU D O 1
ATOM 646 N N . CYS A 1 86 ? 2.98662 41.81421 2.70330 1.000 21.28603 152 CYS D N 1
ATOM 647 C CA . CYS A 1 86 ? 1.61504 41.99903 3.18342 1.000 20.81180 152 CYS D CA 1
ATOM 648 C C . CYS A 1 86 ? 1.48186 41.45460 4.59878 1.000 18.97228 152 CYS D C 1
ATOM 649 O O . CYS A 1 86 ? 0.76132 40.47365 4.82783 1.000 20.53986 152 CYS D O 1
ATOM 652 N N . PRO A 1 87 ? 2.15643 42.08028 5.56891 1.000 22.24893 153 PRO D N 1
ATOM 653 C CA . PRO A 1 87 ? 2.14329 41.55905 6.94399 1.000 22.45491 153 PRO D CA 1
ATOM 654 C C . PRO A 1 87 ? 0.73983 41.57063 7.51429 1.000 27.34371 153 PRO D C 1
ATOM 655 O O . PRO A 1 87 ? -0.04288 42.48568 7.25038 1.000 27.31562 153 PRO D O 1
ATOM 659 N N . ALA A 1 88 ? 0.44315 40.56342 8.33425 1.000 25.28464 154 ALA D N 1
ATOM 660 C CA . ALA A 1 88 ? -0.84122 40.52601 9.02960 1.000 28.00950 154 ALA D CA 1
ATOM 661 C C . ALA A 1 88 ? -0.78696 41.30267 10.33402 1.000 34.06567 154 ALA D C 1
ATOM 662 O O . ALA A 1 88 ? -1.78338 41.91592 10.73439 1.000 38.65186 154 ALA D O 1
ATOM 664 N N . THR A 1 89 ? 0.36386 41.28194 11.00939 1.000 31.42288 155 THR D N 1
ATOM 665 C CA . THR A 1 89 ? 0.51035 41.94915 12.29839 1.000 34.14151 155 THR D CA 1
ATOM 666 C C . THR A 1 89 ? 1.77087 42.79633 12.33288 1.000 39.41591 155 THR D C 1
ATOM 667 O O . THR A 1 89 ? 2.52352 42.86665 11.35174 1.000 32.15250 155 THR D O 1
ATOM 671 N N . GLU A 1 90 ? 2.02490 43.40480 13.48661 1.000 37.75597 156 GLU D N 1
ATOM 672 C CA . GLU A 1 90 ? 3.07925 44.40032 13.58405 1.000 39.63823 156 GLU D CA 1
ATOM 673 C C . GLU A 1 90 ? 4.45474 43.77513 13.73070 1.000 34.59301 156 GLU D C 1
ATOM 674 O O . GLU A 1 90 ? 5.45214 44.42040 13.39423 1.000 34.42043 156 GLU D O 1
ATOM 680 N N . ASP A 1 91 ? 4.54171 42.54782 14.24128 1.000 32.55658 157 ASP D N 1
ATOM 681 C CA . ASP A 1 91 ? 5.85275 41.93312 14.41589 1.000 33.66612 157 ASP D CA 1
ATOM 682 C C . ASP A 1 91 ? 6.36673 41.25150 13.14744 1.000 33.58864 157 ASP D C 1
ATOM 683 O O . ASP A 1 91 ? 7.36937 40.52752 13.21430 1.000 31.86509 157 ASP D O 1
ATOM 688 N N . VAL A 1 92 ? 5.70412 41.45109 12.00754 1.000 27.57098 158 VAL D N 1
ATOM 689 C CA . VAL A 1 92 ? 6.28574 41.15840 10.70150 1.000 22.68518 158 VAL D CA 1
ATOM 690 C C . VAL A 1 92 ? 6.49910 42.49947 10.02087 1.000 22.68455 158 VAL D C 1
ATOM 691 O O . VAL A 1 92 ? 5.54532 43.26253 9.83083 1.000 24.11386 158 VAL D O 1
ATOM 695 N N . LEU A 1 93 ? 7.74478 42.80760 9.67970 1.000 19.80286 159 LEU D N 1
ATOM 696 C CA . LEU A 1 93 ? 8.04857 44.07985 9.03856 1.000 19.63667 159 LEU D CA 1
ATOM 697 C C . LEU A 1 93 ? 7.56879 44.09732 7.59122 1.000 20.68171 159 LEU D C 1
ATOM 698 O O . LEU A 1 93 ? 7.66797 43.10070 6.87313 1.000 19.25513 159 LEU D O 1
ATOM 703 N N . GLN A 1 94 ? 7.04425 45.24184 7.15707 1.000 21.41330 160 GLN D N 1
ATOM 704 C CA . GLN A 1 94 ? 6.61553 45.37973 5.77041 1.000 20.13663 160 GLN D CA 1
ATOM 705 C C . GLN A 1 94 ? 7.83328 45.64589 4.90317 1.000 20.52598 160 GLN D C 1
ATOM 706 O O . GLN A 1 94 ? 8.64989 46.51089 5.22948 1.000 22.08296 160 GLN D O 1
ATOM 712 N N . ALA A 1 95 ? 7.95124 44.90802 3.80501 1.000 20.91178 161 ALA D N 1
ATOM 713 C CA . ALA A 1 95 ? 9.04729 45.11855 2.87254 1.000 22.23905 161 ALA D CA 1
ATOM 714 C C . ALA A 1 95 ? 8.73370 44.41468 1.56071 1.000 20.83501 161 ALA D C 1
ATOM 715 O O . ALA A 1 95 ? 8.03929 43.40253 1.54114 1.000 18.55811 161 ALA D O 1
ATOM 717 N N . ASP A 1 96 ? 9.23716 44.96712 0.46037 1.000 19.75247 162 ASP D N 1
ATOM 718 C CA . ASP A 1 96 ? 9.34247 44.21078 -0.77414 1.000 21.98077 162 ASP D CA 1
ATOM 719 C C . ASP A 1 96 ? 10.75859 43.66397 -0.80961 1.000 20.93531 162 ASP D C 1
ATOM 720 O O . ASP A 1 96 ? 11.70284 44.41640 -1.06729 1.000 22.35347 162 ASP D O 1
ATOM 725 N N . PHE A 1 97 ? 10.89264 42.35701 -0.55213 1.000 20.34078 163 PHE D N 1
ATOM 726 C CA . PHE A 1 97 ? 12.20537 41.71805 -0.48278 1.000 19.81627 163 PHE D CA 1
ATOM 727 C C . PHE A 1 97 ? 13.08098 42.05620 -1.68895 1.000 22.75984 163 PHE D C 1
ATOM 728 O O . PHE A 1 97 ? 14.29119 42.25039 -1.53943 1.000 24.20966 163 PHE D O 1
ATOM 736 N N . LEU A 1 98 ? 12.49583 42.14892 -2.89365 1.000 19.38929 164 LEU D N 1
ATOM 737 C CA . LEU A 1 98 ? 13.31373 42.41079 -4.08351 1.000 23.49618 164 LEU D CA 1
ATOM 738 C C . LEU A 1 98 ? 13.84598 43.83590 -4.15501 1.000 22.19451 164 LEU D C 1
ATOM 739 O O . LEU A 1 98 ? 14.84672 44.07430 -4.85054 1.000 26.43484 164 LEU D O 1
ATOM 744 N N . LYS A 1 99 ? 13.23515 44.78445 -3.45319 1.000 20.46402 165 LYS D N 1
ATOM 745 C CA . LYS A 1 99 ? 13.67887 46.16407 -3.53095 1.000 21.43297 165 LYS D CA 1
ATOM 746 C C . LYS A 1 99 ? 14.60251 46.55484 -2.38983 1.000 23.53216 165 LYS D C 1
ATOM 747 O O . LYS A 1 99 ? 15.22507 47.61594 -2.46171 1.000 27.35443 165 LYS D O 1
ATOM 753 N N . VAL A 1 100 ? 14.70443 45.73847 -1.33719 1.000 22.01530 166 VAL D N 1
ATOM 754 C CA . VAL A 1 100 ? 15.50708 46.14473 -0.18939 1.000 19.61677 166 VAL D CA 1
ATOM 755 C C . VAL A 1 100 ? 16.96925 46.14222 -0.60281 1.000 19.18403 166 VAL D C 1
ATOM 756 O O . VAL A 1 100 ? 17.39746 45.30212 -1.40557 1.000 19.79027 166 VAL D O 1
ATOM 760 N N . GLU A 1 101 ? 17.73644 47.11645 -0.11108 1.000 18.85399 167 GLU D N 1
ATOM 761 C CA . GLU A 1 101 ? 19.14820 47.17410 -0.44611 1.000 19.06174 167 GLU D CA 1
ATOM 762 C C . GLU A 1 101 ? 19.92295 46.44045 0.64728 1.000 20.20274 167 GLU D C 1
ATOM 763 O O . GLU A 1 101 ? 19.75551 46.72877 1.82839 1.000 17.52548 167 GLU D O 1
ATOM 769 N N . VAL A 1 102 ? 20.71652 45.45804 0.25836 1.000 17.51272 168 VAL D N 1
ATOM 770 C CA . VAL A 1 102 ? 21.45268 44.63224 1.20807 1.000 16.35389 168 VAL D CA 1
ATOM 771 C C . VAL A 1 102 ? 22.85250 45.22800 1.30723 1.000 17.69420 168 VAL D C 1
ATOM 772 O O . VAL A 1 102 ? 23.62855 45.17820 0.34027 1.000 18.42121 168 VAL D O 1
ATOM 776 N N . VAL A 1 103 ? 23.17505 45.82526 2.45580 1.000 16.57948 169 VAL D N 1
ATOM 777 C CA . VAL A 1 103 ? 24.38976 46.64163 2.57548 1.000 17.49038 169 VAL D CA 1
ATOM 778 C C . VAL A 1 103 ? 25.25429 46.29267 3.77814 1.000 18.23851 169 VAL D C 1
ATOM 779 O O . VAL A 1 103 ? 24.72840 45.93500 4.84299 1.000 19.13724 169 VAL D O 1
ATOM 783 N N . PRO A 1 104 ? 26.56854 46.47410 3.67295 1.000 21.18847 170 PRO D N 1
ATOM 784 C CA . PRO A 1 104 ? 27.44846 46.32277 4.83315 1.000 21.05257 170 PRO D CA 1
ATOM 785 C C . PRO A 1 104 ? 27.36585 47.54709 5.73380 1.000 21.60106 170 PRO D C 1
ATOM 786 O O . PRO A 1 104 ? 26.77008 48.57275 5.39400 1.000 23.05139 170 PRO D O 1
ATOM 790 N N . GLY A 1 105 ? 27.98060 47.42581 6.91436 1.000 20.42460 171 GLY D N 1
ATOM 791 C CA . GLY A 1 105 ? 28.07754 48.55396 7.81265 1.000 25.17422 171 GLY D CA 1
ATOM 792 C C . GLY A 1 105 ? 26.87026 48.78640 8.68717 1.000 26.32423 171 GLY D C 1
ATOM 793 O O . GLY A 1 105 ? 26.83363 49.78366 9.43221 1.000 23.32834 171 GLY D O 1
ATOM 794 N N . ILE A 1 106 ? 25.86062 47.92451 8.60522 1.000 24.12819 172 ILE D N 1
ATOM 795 C CA . ILE A 1 106 ? 24.72489 47.96881 9.50877 1.000 21.64380 172 ILE D CA 1
ATOM 796 C C . ILE A 1 106 ? 24.49252 46.55690 10.03620 1.000 18.56780 172 ILE D C 1
ATOM 797 O O . ILE A 1 106 ? 25.01857 45.57006 9.51095 1.000 20.65019 172 ILE D O 1
ATOM 802 N N . ARG A 1 107 ? 23.69093 46.47037 11.08903 1.000 19.58698 173 ARG D N 1
ATOM 803 C CA . ARG A 1 107 ? 23.39590 45.20686 11.73263 1.000 18.59382 173 ARG D CA 1
ATOM 804 C C . ARG A 1 107 ? 21.91740 44.95736 11.96841 1.000 19.88078 173 ARG D C 1
ATOM 805 O O . ARG A 1 107 ? 21.55382 43.83547 12.34088 1.000 23.32242 173 ARG D O 1
ATOM 813 N N . GLU A 1 108 ? 21.06871 45.96327 11.81526 1.000 23.20329 174 GLU D N 1
ATOM 814 C CA . GLU A 1 108 ? 19.63581 45.86582 12.04462 1.000 19.96448 174 GLU D CA 1
ATOM 815 C C . GLU A 1 108 ? 18.94260 46.45029 10.82991 1.000 18.41941 174 GLU D C 1
ATOM 816 O O . GLU A 1 108 ? 19.53074 47.25887 10.11241 1.000 19.08520 174 GLU D O 1
ATOM 822 N N . PRO A 1 109 ? 17.69226 46.07244 10.58030 1.000 19.55925 175 PRO D N 1
ATOM 823 C CA . PRO A 1 109 ? 16.96556 46.65098 9.44118 1.000 17.31313 175 PRO D CA 1
ATOM 824 C C . PRO A 1 109 ? 16.91065 48.16492 9.55728 1.000 21.76935 175 PRO D C 1
ATOM 825 O O . PRO A 1 109 ? 16.83103 48.73125 10.65138 1.000 23.29334 175 PRO D O 1
ATOM 829 N N . GLU A 1 110 ? 16.98702 48.81985 8.41250 1.000 20.35564 176 GLU D N 1
ATOM 830 C CA . GLU A 1 110 ? 16.82965 50.26459 8.32631 1.000 22.39189 176 GLU D CA 1
ATOM 831 C C . GLU A 1 110 ? 15.42635 50.53273 7.79602 1.000 24.36349 176 GLU D C 1
ATOM 832 O O . GLU A 1 110 ? 15.08197 50.08094 6.70201 1.000 20.56012 176 GLU D O 1
ATOM 838 N N . LEU A 1 111 ? 14.59481 51.21743 8.58567 1.000 26.67422 177 LEU D N 1
ATOM 839 C CA . LEU A 1 111 ? 13.20605 51.43972 8.19615 1.000 27.08941 177 LEU D CA 1
ATOM 840 C C . LEU A 1 111 ? 12.98235 52.87842 7.73243 1.000 32.91756 177 LEU D C 1
ATOM 841 O O . LEU A 1 111 ? 13.63073 53.81464 8.20749 1.000 29.59444 177 LEU D O 1
ATOM 846 N N . GLU A 1 112 ? 12.08021 53.03898 6.76371 1.000 28.55407 178 GLU D N 1
ATOM 847 C CA . GLU A 1 112 ? 11.59805 54.35505 6.35088 1.000 35.70234 178 GLU D CA 1
ATOM 848 C C . GLU A 1 112 ? 10.09399 54.26604 6.17737 1.000 37.86304 178 GLU D C 1
ATOM 849 O O . GLU A 1 112 ? 9.61532 53.47353 5.36218 1.000 39.21559 178 GLU D O 1
ATOM 855 N N . GLU A 1 113 ? 9.35337 55.09226 6.91956 1.000 44.84673 179 GLU D N 1
ATOM 856 C CA . GLU A 1 113 ? 7.89501 55.15469 6.80264 1.000 43.30866 179 GLU D CA 1
ATOM 857 C C . GLU A 1 113 ? 7.26945 53.77561 7.00080 1.000 43.42616 179 GLU D C 1
ATOM 858 O O . GLU A 1 113 ? 6.42961 53.33251 6.21508 1.000 44.18153 179 GLU D O 1
ATOM 864 N N . GLY A 1 114 ? 7.69481 53.08957 8.05997 1.000 42.19270 180 GLY D N 1
ATOM 865 C CA . GLY A 1 114 ? 7.14890 51.77530 8.35711 1.000 41.40480 180 GLY D CA 1
ATOM 866 C C . GLY A 1 114 ? 7.45555 50.71191 7.32236 1.000 37.05315 180 GLY D C 1
ATOM 867 O O . GLY A 1 114 ? 6.69826 49.74895 7.18678 1.000 33.18947 180 GLY D O 1
ATOM 868 N N . SER A 1 115 ? 8.55673 50.84938 6.59349 1.000 36.21515 181 SER D N 1
ATOM 869 C CA . SER A 1 115 ? 8.91470 49.87657 5.57380 1.000 29.01509 181 SER D CA 1
ATOM 870 C C . SER A 1 115 ? 10.42319 49.65536 5.60855 1.000 28.76660 181 SER D C 1
ATOM 871 O O . SER A 1 115 ? 11.18904 50.60237 5.79794 1.000 27.31595 181 SER D O 1
ATOM 874 N N . VAL A 1 116 ? 10.85003 48.39959 5.45244 1.000 24.48351 182 VAL D N 1
ATOM 875 C CA . VAL A 1 116 ? 12.28033 48.10165 5.46890 1.000 20.82044 182 VAL D CA 1
ATOM 876 C C . VAL A 1 116 ? 12.88983 48.58659 4.16350 1.000 23.82996 182 VAL D C 1
ATOM 877 O O . VAL A 1 116 ? 12.47013 48.17055 3.07691 1.000 22.29789 182 VAL D O 1
ATOM 881 N N . ARG A 1 117 ? 13.90827 49.43887 4.26192 1.000 19.15644 183 ARG D N 1
ATOM 882 C CA . ARG A 1 117 ? 14.60522 49.92375 3.08007 1.000 19.51674 183 ARG D CA 1
ATOM 883 C C . ARG A 1 117 ? 15.95507 49.26109 2.87320 1.000 20.35835 183 ARG D C 1
ATOM 884 O O . ARG A 1 117 ? 16.35455 49.03821 1.72504 1.000 20.20365 183 ARG D O 1
ATOM 892 N N . ARG A 1 118 ? 16.67087 48.96023 3.95889 1.000 19.33488 184 ARG D N 1
ATOM 893 C CA . ARG A 1 118 ? 17.95261 48.27142 3.86745 1.000 17.62778 184 ARG D CA 1
ATOM 894 C C . ARG A 1 118 ? 18.03758 47.16285 4.90935 1.000 17.51443 184 ARG D C 1
ATOM 895 O O . ARG A 1 118 ? 17.46946 47.27070 6.00325 1.000 15.37977 184 ARG D O 1
ATOM 903 N N . LEU A 1 119 ? 18.69612 46.06640 4.53418 1.000 14.84164 185 LEU D N 1
ATOM 904 C CA . LEU A 1 119 ? 19.03165 44.97629 5.44612 1.000 15.22500 185 LEU D CA 1
ATOM 905 C C . LEU A 1 119 ? 20.54032 44.79404 5.51424 1.000 14.85589 185 LEU D C 1
ATOM 906 O O . LEU A 1 119 ? 21.25874 45.12325 4.56869 1.000 14.42248 185 LEU D O 1
ATOM 911 N N . PRO A 1 120 ? 21.04866 44.23108 6.61151 1.000 14.23995 186 PRO D N 1
ATOM 912 C CA . PRO A 1 120 ? 22.49822 44.02721 6.75091 1.000 16.56022 186 PRO D CA 1
ATOM 913 C C . PRO A 1 120 ? 23.02257 42.89298 5.88053 1.000 14.89027 186 PRO D C 1
ATOM 914 O O . PRO A 1 120 ? 22.49012 41.78203 5.89639 1.000 16.61607 186 PRO D O 1
ATOM 918 N N . ALA A 1 121 ? 24.09586 43.16875 5.14441 1.000 15.88732 187 ALA D N 1
ATOM 919 C CA . ALA A 1 121 ? 24.72691 42.13680 4.33830 1.000 15.16387 187 ALA D CA 1
ATOM 920 C C . ALA A 1 121 ? 25.58898 41.21272 5.19000 1.000 16.93154 187 ALA D C 1
ATOM 921 O O . ALA A 1 121 ? 26.11844 41.60789 6.22983 1.000 17.32860 187 ALA D O 1
ATOM 923 N N . SER A 1 122 ? 25.70707 39.96985 4.72986 1.000 16.30293 188 SER D N 1
ATOM 924 C CA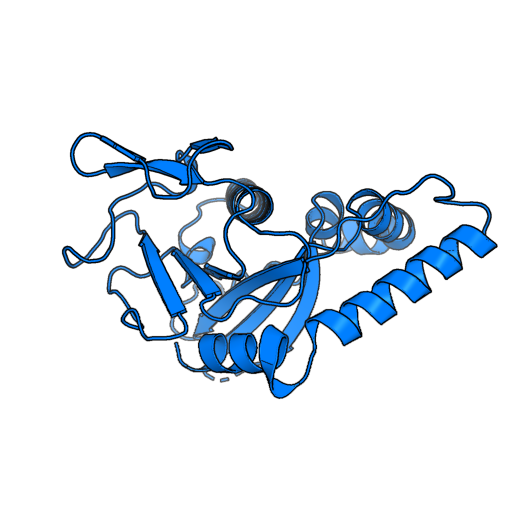 . SER A 1 122 ? 26.56959 38.96510 5.35684 1.000 18.13730 188 SER D CA 1
ATOM 925 C C . SER A 1 122 ? 26.38676 38.94082 6.87585 1.000 20.91112 188 SER D C 1
ATOM 926 O O . SER A 1 122 ? 27.33702 39.08085 7.65270 1.000 20.36356 188 SER D O 1
ATOM 929 N N . HIS A 1 123 ? 25.13422 38.76751 7.29787 1.000 15.21045 189 HIS D N 1
ATOM 930 C CA . HIS A 1 123 ? 24.73034 38.97284 8.67983 1.000 18.20563 189 HIS D CA 1
ATOM 931 C C . HIS A 1 123 ? 23.94939 37.78287 9.22358 1.000 17.25552 189 HIS D C 1
ATOM 932 O O . HIS A 1 123 ? 23.99193 37.51556 10.43068 1.000 16.88273 189 HIS D O 1
ATOM 939 N N . TYR A 1 124 ? 23.22598 37.06679 8.36264 1.000 14.78670 190 TYR D N 1
ATOM 940 C CA . TYR A 1 124 ? 22.30676 36.02582 8.81381 1.000 13.55161 190 TYR D CA 1
ATOM 941 C C . TYR A 1 124 ? 22.91327 34.63211 8.68263 1.000 13.35229 190 TYR D C 1
ATOM 942 O O . TYR A 1 124 ? 23.44341 34.26232 7.61994 1.000 15.27411 190 TYR D O 1
ATOM 951 N N . GLU A 1 125 ? 22.78797 33.83841 9.74973 1.000 13.35966 191 GLU D N 1
ATOM 952 C CA . GLU A 1 125 ? 23.14031 32.43114 9.62696 1.000 14.94838 191 GLU D CA 1
ATOM 953 C C . GLU A 1 125 ? 22.12420 31.67458 8.77241 1.000 14.56451 191 GLU D C 1
ATOM 954 O O . GLU A 1 125 ? 22.48424 30.69094 8.11529 1.000 14.99903 191 GLU D O 1
ATOM 960 N N . CYS A 1 126 ? 20.85619 32.09930 8.77535 1.000 14.86394 192 CYS D N 1
ATOM 961 C CA . CYS A 1 126 ? 19.83073 31.39275 8.02121 1.000 12.65685 192 CYS D CA 1
ATOM 962 C C . CYS A 1 126 ? 18.82895 32.38637 7.44827 1.000 14.92717 192 CYS D C 1
ATOM 963 O O . CYS A 1 126 ? 18.40179 33.30515 8.14847 1.000 13.26625 192 CYS D O 1
ATOM 966 N N . VAL A 1 127 ? 18.48132 32.21699 6.16798 1.000 14.20888 193 VAL D N 1
ATOM 967 C CA . VAL A 1 127 ? 17.34946 32.91409 5.55431 1.000 13.85635 193 VAL D CA 1
ATOM 968 C C . VAL A 1 127 ? 16.30050 31.85841 5.21716 1.000 15.15625 193 VAL D C 1
ATOM 969 O O . VAL A 1 127 ? 16.61847 30.84559 4.58533 1.000 14.76268 193 VAL D O 1
ATOM 973 N N . ILE A 1 128 ? 15.06132 32.06991 5.66481 1.000 14.15415 194 ILE D N 1
ATOM 974 C CA . ILE A 1 128 ? 13.95283 31.14586 5.40240 1.000 14.63578 194 ILE D CA 1
ATOM 975 C C . ILE A 1 128 ? 13.02586 31.80053 4.38799 1.000 14.82429 194 ILE D C 1
ATOM 976 O O . ILE A 1 128 ? 12.59925 32.94696 4.58034 1.000 16.17506 194 ILE D O 1
ATOM 981 N N . PHE A 1 129 ? 12.73636 31.07953 3.29253 1.000 17.36315 195 PHE D N 1
ATOM 982 C CA . PHE A 1 129 ? 11.69884 31.46518 2.33713 1.000 16.94460 195 PHE D CA 1
ATOM 983 C C . PHE A 1 129 ? 10.42967 30.69196 2.68992 1.000 19.45740 195 PHE D C 1
ATOM 984 O O . PHE A 1 129 ? 10.38285 29.46488 2.54896 1.000 21.77445 195 PHE D O 1
ATOM 992 N N . SER A 1 130 ? 9.41327 31.39837 3.18360 1.000 17.81551 196 SER D N 1
ATOM 993 C CA . SER A 1 130 ? 8.14508 30.77336 3.56950 1.000 20.77987 196 SER D CA 1
ATOM 994 C C . SER A 1 130 ? 7.13060 31.09430 2.47901 1.000 18.13077 196 SER D C 1
ATOM 995 O O . SER A 1 130 ? 6.35187 32.04400 2.58167 1.000 17.70309 196 SER D O 1
ATOM 998 N N . LEU A 1 131 ? 7.17465 30.29758 1.41045 1.000 19.48387 197 LEU D N 1
ATOM 999 C CA . LEU A 1 131 ? 6.36116 30.40140 0.19318 1.000 19.79980 197 LEU D CA 1
ATOM 1000 C C . LEU A 1 131 ? 6.78761 31.54891 -0.72496 1.000 20.36120 197 LEU D C 1
ATOM 1001 O O . LEU A 1 131 ? 6.14202 31.77059 -1.76924 1.000 20.58298 197 LEU D O 1
ATOM 1006 N N . LEU A 1 132 ? 7.87018 32.26741 -0.40043 1.000 17.87895 198 LEU D N 1
ATOM 1007 C CA . LEU A 1 132 ? 8.22935 33.46763 -1.14408 1.000 17.15485 198 LEU D CA 1
ATOM 1008 C C . LEU A 1 132 ? 8.27907 33.21308 -2.64500 1.000 18.17384 198 LEU D C 1
ATOM 1009 O O . LEU A 1 132 ? 7.79391 34.02839 -3.43741 1.000 20.74141 198 LEU D O 1
ATOM 1014 N N . LEU A 1 133 ? 8.88739 32.10275 -3.05670 1.000 20.06259 199 LEU D N 1
ATOM 1015 C CA . LEU A 1 133 ? 9.04782 31.86967 -4.48951 1.000 20.16291 199 LEU D CA 1
ATOM 1016 C C . LEU A 1 133 ? 7.71103 31.60217 -5.16981 1.000 24.71335 199 LEU D C 1
ATOM 1017 O O . LEU A 1 133 ? 7.58455 31.82431 -6.38485 1.000 27.52687 199 LEU D O 1
ATOM 1022 N N . GLU A 1 134 ? 6.70430 31.15897 -4.41232 1.000 22.60202 200 GLU D N 1
ATOM 1023 C CA . GLU A 1 134 ? 5.37746 30.95869 -4.98607 1.000 26.49220 200 GLU D CA 1
ATOM 1024 C C . GLU A 1 134 ? 4.67158 32.26656 -5.31615 1.000 26.73577 200 GLU D C 1
ATOM 1025 O O . GLU A 1 134 ? 3.66941 32.23882 -6.04801 1.000 29.03316 200 GLU D O 1
ATOM 1031 N N . TYR A 1 135 ? 5.16399 33.40254 -4.81453 1.000 21.07566 201 TYR D N 1
ATOM 1032 C CA . TYR A 1 135 ? 4.59048 34.71161 -5.10194 1.000 22.74748 201 TYR D CA 1
ATOM 1033 C C . TYR A 1 135 ? 5.24245 35.38763 -6.30107 1.000 24.53101 201 TYR D C 1
ATOM 1034 O O . TYR A 1 135 ? 4.74227 36.42071 -6.75901 1.000 24.62143 201 TYR D O 1
ATOM 1043 N N . MET A 1 136 ? 6.35508 34.84230 -6.79287 1.000 23.91751 202 MET D N 1
ATOM 1044 C CA . MET A 1 136 ? 7.10467 35.48625 -7.86476 1.000 25.82783 202 MET D CA 1
ATOM 1045 C C . MET A 1 136 ? 6.45583 35.23440 -9.22437 1.000 29.26841 202 MET D C 1
ATOM 1046 O O . MET A 1 136 ? 6.07716 34.10514 -9.54088 1.000 29.37623 202 MET D O 1
ATOM 1051 N N . PRO A 1 137 ? 6.34118 36.27698 -10.04984 1.000 29.25376 203 PRO D N 1
ATOM 1052 C CA . PRO A 1 137 ? 5.75608 36.10706 -11.38614 1.000 30.35497 203 PRO D CA 1
ATOM 1053 C C . PRO A 1 137 ? 6.69521 35.52085 -12.43440 1.000 34.61509 203 PRO D C 1
ATOM 1054 O O . PRO A 1 137 ? 6.23687 35.26238 -13.55312 1.000 36.21872 203 PRO D O 1
ATOM 1058 N N . SER A 1 138 ? 7.96982 35.26070 -12.13302 1.000 29.96610 204 SER D N 1
ATOM 1059 C CA . SER A 1 138 ? 8.88332 34.78759 -13.17204 1.000 33.26744 204 SER D CA 1
ATOM 1060 C C . SER A 1 138 ? 10.03430 33.99751 -12.57244 1.000 35.61991 204 SER D C 1
ATOM 1061 O O . SER A 1 138 ? 10.34727 34.11475 -11.38273 1.000 31.99197 204 SER D O 1
ATOM 1064 N N . ALA A 1 139 ? 10.69058 33.21794 -13.44023 1.000 32.24776 205 ALA D N 1
ATOM 1065 C CA . ALA A 1 139 ? 11.88243 32.49061 -13.02550 1.000 33.05693 205 ALA D CA 1
ATOM 1066 C C . ALA A 1 139 ? 13.02844 33.44434 -12.71833 1.000 31.62801 205 ALA D C 1
ATOM 1067 O O . ALA A 1 139 ? 13.79971 33.19809 -11.78077 1.000 30.76605 205 ALA D O 1
ATOM 1069 N N . GLU A 1 140 ? 13.14116 34.54752 -13.47360 1.000 31.49225 206 GLU D N 1
ATOM 1070 C CA . GLU A 1 140 ? 14.15798 35.56305 -13.18197 1.000 32.14115 206 GLU D CA 1
ATOM 1071 C C . GLU A 1 140 ? 14.02607 36.08928 -11.75930 1.000 30.87783 206 GLU D C 1
ATOM 1072 O O . GLU A 1 140 ? 15.02292 36.22827 -11.03767 1.000 30.75778 206 GLU D O 1
ATOM 1078 N N . GLN A 1 141 ? 12.80501 36.43094 -11.35292 1.000 27.34457 207 GLN D N 1
ATOM 1079 C CA . GLN A 1 141 ? 12.61628 36.99462 -10.02449 1.000 27.81340 207 GLN D CA 1
ATOM 1080 C C . GLN A 1 141 ? 12.82071 35.95647 -8.93626 1.000 26.50657 207 GLN D C 1
ATOM 1081 O O . GLN A 1 141 ? 13.25478 36.30754 -7.83322 1.000 24.97648 207 GLN D O 1
ATOM 1087 N N . ARG A 1 142 ? 12.52007 34.68739 -9.21845 1.000 24.48227 208 ARG D N 1
ATOM 1088 C CA . ARG A 1 142 ? 12.87968 33.64019 -8.27273 1.000 25.72688 208 ARG D CA 1
ATOM 1089 C C . ARG A 1 142 ? 14.39629 33.59446 -8.08813 1.000 26.64329 208 ARG D C 1
ATOM 1090 O O . ARG A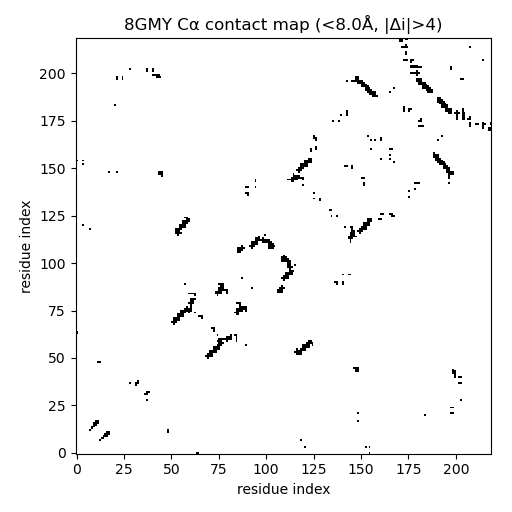 1 142 ? 14.89396 33.49696 -6.96372 1.000 21.85526 208 ARG D O 1
ATOM 1098 N N . LEU A 1 143 ? 15.15628 33.71819 -9.17858 1.000 25.63021 209 LEU D N 1
ATOM 1099 C CA . LEU A 1 143 ? 16.61009 33.77489 -9.04478 1.000 23.10116 209 LEU D CA 1
ATOM 1100 C C . LEU A 1 143 ? 17.05297 35.03227 -8.30488 1.000 23.30647 209 LEU D C 1
ATOM 1101 O O . LEU A 1 143 ? 18.00616 34.99506 -7.51329 1.000 22.74198 209 LEU D O 1
ATOM 1106 N N . GLN A 1 144 ? 16.36702 36.15140 -8.53782 1.000 21.45421 210 GLN D N 1
ATOM 1107 C CA . GLN A 1 144 ? 16.70389 37.39391 -7.85349 1.000 24.04117 210 GLN D CA 1
ATOM 1108 C C . GLN A 1 144 ? 16.51833 37.26174 -6.34338 1.000 20.27826 210 GLN D C 1
ATOM 1109 O O . GLN A 1 144 ? 17.31783 37.79830 -5.56885 1.000 18.93694 210 GLN D O 1
ATOM 1115 N N . CYS A 1 145 ? 15.46360 36.56051 -5.90808 1.000 19.72919 211 CYS D N 1
ATOM 1116 C CA . CYS A 1 145 ? 15.31733 36.26089 -4.48091 1.000 17.90864 211 CYS D CA 1
ATOM 1117 C C . CYS A 1 145 ? 16.52378 35.51278 -3.93991 1.000 19.57585 211 CYS D C 1
ATOM 1118 O O . CYS A 1 145 ? 16.97539 35.77697 -2.81828 1.000 18.83883 211 CYS D O 1
ATOM 1121 N N . CYS A 1 146 ? 17.00915 34.51549 -4.68589 1.000 17.50078 212 CYS D N 1
ATOM 1122 C CA . CYS A 1 146 ? 18.17761 33.77829 -4.22202 1.000 16.84465 212 CYS D CA 1
ATOM 1123 C C . CYS A 1 146 ? 19.43084 34.64408 -4.21058 1.000 19.67456 212 CYS D C 1
ATOM 1124 O O . CYS A 1 146 ? 20.28884 34.46641 -3.33735 1.000 16.73989 212 CYS D O 1
ATOM 1127 N N . LEU A 1 147 ? 19.56783 35.56866 -5.17153 1.000 18.25612 213 LEU D N 1
ATOM 1128 C CA . LEU A 1 147 ? 20.69406 36.50582 -5.14685 1.000 18.55697 213 LEU D CA 1
ATOM 1129 C C . LEU A 1 147 ? 20.66939 37.35800 -3.88375 1.000 18.94137 213 LEU D C 1
ATOM 1130 O O . LEU A 1 147 ? 21.71144 37.59583 -3.25597 1.000 18.26304 213 LEU D O 1
ATOM 1135 N N . GLN A 1 148 ? 19.48507 37.86432 -3.51939 1.000 16.08624 214 GLN D N 1
ATOM 1136 C CA . GLN A 1 148 ? 19.34274 38.63665 -2.28588 1.000 17.46827 214 GLN D CA 1
ATOM 1137 C C . GLN A 1 148 ? 19.72486 37.80224 -1.07257 1.000 14.80123 214 GLN D C 1
ATOM 1138 O O . GLN A 1 148 ? 20.48021 38.25421 -0.19485 1.000 14.19579 214 GLN D O 1
ATOM 1144 N N . ALA A 1 149 ? 19.17019 36.60159 -0.98587 1.000 15.35838 215 ALA D N 1
ATOM 1145 C CA . ALA A 1 149 ? 19.48634 35.72172 0.13830 1.000 13.21336 215 ALA D CA 1
ATOM 1146 C C . ALA A 1 149 ? 20.98793 35.48566 0.24349 1.000 13.62302 215 ALA D C 1
ATOM 1147 O O . ALA A 1 149 ? 21.56239 35.53713 1.34291 1.000 13.08849 215 ALA D O 1
ATOM 1149 N N . TYR A 1 150 ? 21.64682 35.22898 -0.89365 1.000 14.96546 216 TYR D N 1
ATOM 1150 C CA . TYR A 1 150 ? 23.09381 35.01983 -0.88026 1.000 15.25232 216 TYR D CA 1
ATOM 1151 C C . TYR A 1 150 ? 23.81811 36.20602 -0.26560 1.000 15.06470 216 TYR D C 1
ATOM 1152 O O . TYR A 1 150 ? 24.70203 36.03337 0.57719 1.000 15.48424 216 TYR D O 1
ATOM 1161 N N . ASP A 1 151 ? 23.44550 37.42796 -0.65645 1.000 15.99590 217 ASP D N 1
ATOM 1162 C CA . ASP A 1 151 ? 24.12629 38.59637 -0.10719 1.000 15.06807 217 ASP D CA 1
ATOM 1163 C C . ASP A 1 151 ? 23.85374 38.77693 1.37764 1.000 16.62844 217 ASP D C 1
ATOM 1164 O O . ASP A 1 151 ? 24.67666 39.36788 2.09479 1.000 15.60786 217 ASP D O 1
ATOM 1169 N N . LEU A 1 152 ? 22.70403 38.30749 1.84882 1.000 13.42873 218 LEU D N 1
ATOM 1170 C CA . LEU A 1 152 ? 22.34581 38.41174 3.25377 1.000 13.89393 218 LEU D CA 1
ATOM 1171 C C . LEU A 1 152 ? 23.04400 37.37966 4.13382 1.000 14.27450 218 LEU D C 1
ATOM 1172 O O . LEU A 1 152 ? 23.21927 37.61860 5.33276 1.000 14.34328 218 LEU D O 1
ATOM 1177 N N . LEU A 1 153 ? 23.44900 36.25130 3.57092 1.000 14.61581 219 LEU D N 1
ATOM 1178 C CA . LEU A 1 153 ? 23.97016 35.14902 4.37017 1.000 13.72338 219 LEU D CA 1
ATOM 1179 C C . LEU A 1 153 ? 25.43302 35.35868 4.74768 1.000 14.41222 219 LEU D C 1
ATOM 1180 O O . LEU A 1 153 ? 26.22675 35.84786 3.94795 1.000 15.50461 219 LEU D O 1
ATOM 1185 N N . LEU A 1 154 ? 25.78161 34.93605 5.96134 1.000 16.06034 220 LEU D N 1
ATOM 1186 C CA . LEU A 1 154 ? 27.17038 34.75867 6.36269 1.000 18.01308 220 LEU D CA 1
ATOM 1187 C C . LEU A 1 154 ? 27.80395 33.60829 5.57899 1.000 15.87151 220 LEU D C 1
ATOM 1188 O O . LEU A 1 154 ? 27.09609 32.74172 5.06079 1.000 16.15846 220 LEU D O 1
ATOM 1193 N N . PRO A 1 155 ? 29.13567 33.56743 5.49263 1.000 17.14425 221 PRO D N 1
ATOM 1194 C CA . PRO A 1 155 ? 29.79148 32.38288 4.91426 1.000 17.83555 221 PRO D CA 1
ATOM 1195 C C . PRO A 1 155 ? 29.26171 31.11522 5.57463 1.000 15.11413 221 PRO D C 1
ATOM 1196 O O . PRO A 1 155 ? 29.07479 31.06935 6.79159 1.000 17.73714 221 PRO D O 1
ATOM 1200 N N . GLU A 1 156 ? 28.97815 30.10741 4.75189 1.000 16.17256 222 GLU D N 1
ATOM 1201 C CA . GLU A 1 156 ? 28.46210 28.80109 5.15873 1.000 17.09277 222 GLU D CA 1
ATOM 1202 C C . GLU A 1 156 ? 27.06538 28.87208 5.78096 1.000 16.53166 222 GLU D C 1
ATOM 1203 O O . GLU A 1 156 ? 26.56370 27.86978 6.29320 1.000 16.59672 222 GLU D O 1
ATOM 1209 N N . GLY A 1 157 ? 26.38150 30.00360 5.67365 1.000 14.77966 223 GLY D N 1
ATOM 1210 C CA . GLY A 1 157 ? 24.98995 30.05006 6.08072 1.000 13.59723 223 GLY D CA 1
ATOM 1211 C C . GLY A 1 157 ? 24.06271 29.30633 5.12904 1.000 15.06403 223 GLY D C 1
ATOM 1212 O O . GLY A 1 157 ? 24.43389 28.83958 4.03818 1.000 13.50819 223 GLY D O 1
ATOM 1213 N N . ILE A 1 158 ? 22.79869 29.20790 5.52184 1.000 14.15205 224 ILE D N 1
ATOM 1214 C CA . ILE A 1 158 ? 21.88305 28.36147 4.77422 1.000 13.69507 224 ILE D CA 1
ATOM 1215 C C . ILE A 1 158 ? 20.62727 29.12211 4.38436 1.000 15.03504 224 ILE D C 1
ATOM 1216 O O . ILE A 1 158 ? 20.09861 29.92599 5.16106 1.000 16.29136 224 ILE D O 1
ATOM 1221 N N . LEU A 1 159 ? 20.16135 28.85737 3.17168 1.000 13.86599 225 LEU D N 1
ATOM 1222 C CA . LEU A 1 159 ? 18.85403 29.29324 2.70102 1.000 14.72822 225 LEU D CA 1
ATOM 1223 C C . LEU A 1 159 ? 17.91596 28.09267 2.73965 1.000 17.37670 225 LEU D C 1
ATOM 1224 O O . LEU A 1 159 ? 18.17607 27.08533 2.07678 1.000 17.13901 225 LEU D O 1
ATOM 1229 N N . VAL A 1 160 ? 16.82302 28.21009 3.49346 1.000 14.93254 226 VAL D N 1
ATOM 1230 C CA . VAL A 1 160 ? 15.89500 27.10764 3.73173 1.000 18.62704 226 VAL D CA 1
ATOM 1231 C C . VAL A 1 160 ? 14.58645 27.44662 3.03863 1.000 18.39505 226 VAL D C 1
ATOM 1232 O O . VAL A 1 160 ? 14.00037 28.50382 3.29139 1.000 17.40204 226 VAL D O 1
ATOM 1236 N N . LEU A 1 161 ? 14.12401 26.55034 2.16886 1.000 21.69317 227 LEU D N 1
ATOM 1237 C CA . LEU A 1 161 ? 12.86407 26.70004 1.45191 1.000 25.40049 227 LEU D CA 1
ATOM 1238 C C . LEU A 1 161 ? 11.89608 25.68002 2.02300 1.000 27.06880 227 LEU D C 1
ATOM 1239 O O . LEU A 1 161 ? 12.17578 24.48022 1.97129 1.000 28.13943 227 LEU D O 1
ATOM 1244 N N . ILE A 1 162 ? 10.77125 26.14509 2.57365 1.000 31.62358 228 ILE D N 1
ATOM 1245 C CA . ILE A 1 162 ? 9.82087 25.27731 3.27476 1.000 31.18357 228 ILE D CA 1
ATOM 1246 C C . ILE A 1 162 ? 8.45425 25.46810 2.62317 1.000 32.53971 228 ILE D C 1
ATOM 1247 O O . ILE A 1 162 ? 7.82107 26.51157 2.81733 1.000 30.02130 228 ILE D O 1
ATOM 1252 N N . THR A 1 163 ? 7.98819 24.46976 1.86965 1.000 30.96302 229 THR D N 1
ATOM 1253 C CA . THR A 1 163 ? 6.78347 24.61580 1.04768 1.000 34.93197 229 THR D CA 1
ATOM 1254 C C . THR A 1 163 ? 5.79498 23.46733 1.21881 1.000 37.53305 229 THR D C 1
ATOM 1255 O O . THR A 1 163 ? 5.99587 22.38279 0.64439 1.000 40.06762 229 THR D O 1
ATOM 1259 N N . PRO A 1 164 ? 4.71992 23.66193 1.98710 1.000 38.88680 230 PRO D N 1
ATOM 1260 C CA . PRO A 1 164 ? 3.65823 22.64541 2.03373 1.000 42.29458 230 PRO D CA 1
ATOM 1261 C C . PRO A 1 164 ? 3.08839 22.38217 0.64661 1.000 42.70391 230 PRO D C 1
ATOM 1262 O O . PRO A 1 164 ? 3.02460 23.28019 -0.19869 1.000 39.52382 230 PRO D O 1
ATOM 1266 N N . ASP A 1 165 ? 2.67258 21.12498 0.41974 1.000 42.35611 231 ASP D N 1
ATOM 1267 C CA . ASP A 1 165 ? 2.15611 20.73416 -0.89418 1.000 48.04982 231 ASP D CA 1
ATOM 1268 C C . ASP A 1 165 ? 0.84154 21.42741 -1.21500 1.000 45.99065 231 ASP D C 1
ATOM 1269 O O . ASP A 1 165 ? 0.51376 21.62305 -2.39154 1.000 47.34842 231 ASP D O 1
ATOM 1274 N N . SER A 1 166 ? 0.07170 21.78083 -0.18657 1.000 45.24977 232 SER D N 1
ATOM 1275 C CA . SER A 1 166 ? -1.18361 22.48690 -0.39121 1.000 42.48374 232 SER D CA 1
ATOM 1276 C C . SER A 1 166 ? -0.97273 23.93567 -0.80473 1.000 43.06061 232 SER D C 1
ATOM 1277 O O . SER A 1 166 ? -1.87155 24.53191 -1.40554 1.000 42.53551 232 SER D O 1
ATOM 1280 N N . GLN A 1 167 ? 0.19510 24.50975 -0.52224 1.000 44.41347 233 GLN D N 1
ATOM 1281 C CA . GLN A 1 167 ? 0.39417 25.94629 -0.65639 1.000 44.34519 233 GLN D CA 1
ATOM 1282 C C . GLN A 1 167 ? 1.22076 26.34276 -1.87679 1.000 46.96854 233 GLN D C 1
ATOM 1283 O O . GLN A 1 167 ? 1.66100 27.49276 -1.96021 1.000 44.86782 233 GLN D O 1
ATOM 1289 N N . HIS A 1 168 ? 1.43185 25.43337 -2.82574 1.000 47.24296 234 HIS D N 1
ATOM 1290 C CA . HIS A 1 168 ? 2.07002 25.75996 -4.09308 1.000 47.30201 234 HIS D CA 1
ATOM 1291 C C . HIS A 1 168 ? 1.07967 25.53857 -5.22972 1.000 51.65094 234 HIS D C 1
ATOM 1292 O O . HIS A 1 168 ? 0.15968 24.71979 -5.12313 1.000 52.74911 234 HIS D O 1
ATOM 1299 N N . VAL A 1 169 ? 1.26768 26.28141 -6.31873 1.000 54.23975 235 VAL D N 1
ATOM 1300 C CA . VAL A 1 169 ? 0.43943 26.15609 -7.51434 1.000 59.19406 235 VAL D CA 1
ATOM 1301 C C . VAL A 1 169 ? 1.31089 25.63544 -8.64971 1.000 62.49561 235 VAL D C 1
ATOM 1302 O O . VAL A 1 169 ? 2.42390 26.13347 -8.86544 1.000 63.01589 235 VAL D O 1
ATOM 1306 N N . GLY A 1 170 ? 0.81765 24.61623 -9.35447 1.000 65.09331 236 GLY D N 1
ATOM 1307 C CA . GLY A 1 170 ? 1.43243 24.19460 -10.59815 1.000 66.62902 236 GLY D CA 1
ATOM 1308 C C . GLY A 1 170 ? 1.98369 22.78479 -10.62580 1.000 68.40109 236 GLY D C 1
ATOM 1309 O O . GLY A 1 170 ? 2.72285 22.43647 -11.55259 1.000 70.93042 236 GLY D O 1
ATOM 1310 N N . LYS A 1 171 ? 1.64932 21.97289 -9.61625 1.000 69.61067 237 LYS D N 1
ATOM 1311 C CA . LYS A 1 171 ? 2.14998 20.60434 -9.47162 1.000 70.32625 237 LYS D CA 1
ATOM 1312 C C . LYS A 1 171 ? 3.66384 20.58127 -9.26909 1.000 68.77334 237 LYS D C 1
ATOM 1313 O O . LYS A 1 171 ? 4.24706 19.52453 -9.00312 1.000 71.76770 237 LYS D O 1
ATOM 1319 N N . ASN A 1 172 ? 4.30618 21.74063 -9.38654 1.000 66.33890 238 ASN D N 1
ATOM 1320 C CA . ASN A 1 172 ? 5.73714 21.90649 -9.14711 1.000 64.18915 238 ASN D CA 1
ATOM 1321 C C . ASN A 1 172 ? 5.90833 22.99891 -8.09978 1.000 53.55173 238 ASN D C 1
ATOM 1322 O O . ASN A 1 172 ? 5.81181 24.18824 -8.41644 1.000 51.77347 238 ASN D O 1
ATOM 1327 N N . ALA A 1 173 ? 6.14966 22.60182 -6.85459 1.000 51.78380 239 ALA D N 1
ATOM 1328 C CA . ALA A 1 173 ? 6.61108 23.56127 -5.86101 1.000 45.21146 239 ALA D CA 1
ATOM 1329 C C . ALA A 1 173 ? 7.94751 24.13274 -6.31353 1.000 42.00660 239 ALA D C 1
ATOM 1330 O O . ALA A 1 173 ? 8.88280 23.38039 -6.60302 1.000 41.17578 239 ALA D O 1
ATOM 1332 N N . HIS A 1 174 ? 8.02597 25.45753 -6.40846 1.000 35.92908 240 HIS D N 1
ATOM 1333 C CA . HIS A 1 174 ? 9.25165 26.13494 -6.82638 1.000 33.94500 240 HIS D CA 1
ATOM 1334 C C . HIS A 1 174 ? 10.27708 26.03711 -5.70762 1.000 35.30495 240 HIS D C 1
ATOM 1335 O O . HIS A 1 174 ? 10.23144 26.79550 -4.73287 1.000 29.64378 240 HIS D O 1
ATOM 1342 N N . LEU A 1 175 ? 11.21795 25.10184 -5.85300 1.000 30.98493 241 LEU D N 1
ATOM 1343 C CA . LEU A 1 175 ? 12.22800 24.85636 -4.83460 1.000 31.03912 241 LEU D CA 1
ATOM 1344 C C . LEU A 1 175 ? 13.63850 25.00948 -5.38647 1.000 28.47781 241 LEU D C 1
ATOM 1345 O O . LEU A 1 175 ? 14.59229 24.60201 -4.71240 1.000 29.20063 241 LEU D O 1
ATOM 1350 N N . MET A 1 176 ? 13.79545 25.57104 -6.59765 1.000 25.27030 242 MET D N 1
ATOM 1351 C CA . MET A 1 176 ? 15.09955 25.61713 -7.28184 1.000 26.27593 242 MET D CA 1
ATOM 1352 C C . MET A 1 176 ? 15.73979 24.22754 -7.39499 1.000 27.82992 242 MET D C 1
ATOM 1353 O O . MET A 1 176 ? 16.97387 24.09408 -7.43495 1.000 27.05950 242 MET D O 1
ATOM 1358 N N . LYS A 1 177 ? 14.90667 23.17810 -7.46934 1.000 28.80148 243 LYS D N 1
ATOM 1359 C CA . LYS A 1 177 ? 15.43817 21.81974 -7.57793 1.000 31.41546 243 LYS D CA 1
ATOM 1360 C C . LYS A 1 177 ? 16.14862 21.61280 -8.91044 1.000 31.21092 243 LYS D C 1
ATOM 1361 O O . LYS A 1 177 ? 17.17724 20.93432 -8.97068 1.000 33.16423 243 LYS D O 1
ATOM 1367 N N . ASN A 1 178 ? 15.60930 22.17891 -9.98844 1.000 29.61991 244 ASN D N 1
ATOM 1368 C CA . ASN A 1 178 ? 16.23399 22.11229 -11.30459 1.000 31.84669 244 ASN D CA 1
ATOM 1369 C C . ASN A 1 178 ? 17.16905 23.29042 -11.57358 1.000 30.11453 244 ASN D C 1
ATOM 1370 O O . ASN A 1 178 ? 17.47781 23.57576 -12.74100 1.000 31.97924 244 ASN D O 1
ATOM 1375 N N . TRP A 1 179 ? 17.66834 23.94784 -10.52008 1.000 27.77613 245 TRP D N 1
ATOM 1376 C CA . TRP A 1 179 ? 18.45010 25.16750 -10.68799 1.000 25.42070 245 TRP D CA 1
ATOM 1377 C C . TRP A 1 179 ? 19.78568 25.13404 -9.95436 1.000 25.12686 245 TRP D C 1
ATOM 1378 O O . TRP A 1 179 ? 20.34059 26.19310 -9.66616 1.000 25.15206 245 TRP D O 1
ATOM 1389 N N . ARG A 1 180 ? 20.34454 23.94452 -9.68454 1.000 25.80806 246 ARG D N 1
ATOM 1390 C CA . ARG A 1 180 ? 21.64990 23.90793 -9.03139 1.000 24.81500 246 ARG D CA 1
ATOM 1391 C C . ARG A 1 180 ? 22.73160 24.54414 -9.88714 1.000 23.11576 246 ARG D C 1
ATOM 1392 O O . ARG A 1 180 ? 23.70843 25.07360 -9.34134 1.000 24.77807 246 ARG D O 1
ATOM 1400 N N . TYR A 1 181 ? 22.58565 24.51298 -11.22233 1.000 24.45549 247 TYR D N 1
ATOM 1401 C CA . TYR A 1 181 ? 23.58515 25.14656 -12.08275 1.000 25.84307 247 TYR D CA 1
ATOM 1402 C C . TYR A 1 181 ? 23.65532 26.64428 -11.81611 1.000 26.58211 247 TYR D C 1
ATOM 1403 O O . TYR A 1 181 ? 24.71696 27.17942 -11.47239 1.000 25.79336 247 TYR D O 1
ATOM 1412 N N . SER A 1 182 ? 22.52930 27.34565 -11.99626 1.000 22.01294 248 SER D N 1
ATOM 1413 C CA . SER A 1 182 ? 22.52267 28.79274 -11.78514 1.000 25.81897 248 SER D CA 1
ATOM 1414 C C . SER A 1 182 ? 22.77975 29.15019 -10.33030 1.000 26.80892 248 SER D C 1
ATOM 1415 O O . SER A 1 182 ? 23.42619 30.16140 -10.03725 1.000 24.53021 248 SER D O 1
ATOM 1418 N N . LEU A 1 183 ? 22.25727 28.35379 -9.40603 1.000 25.11991 249 LEU D N 1
ATOM 1419 C CA . LEU A 1 183 ? 22.49139 28.65946 -8.00024 1.000 23.20527 249 LEU D CA 1
ATOM 1420 C C . LEU A 1 183 ? 23.95854 28.43973 -7.63191 1.000 25.24859 249 LEU D C 1
ATOM 1421 O O . LEU A 1 183 ? 24.55170 29.24739 -6.90667 1.000 20.93955 249 LEU D O 1
ATOM 1426 N N . ALA A 1 184 ? 24.59034 27.38852 -8.17907 1.000 23.77994 250 ALA D N 1
ATOM 1427 C CA . ALA A 1 184 ? 26.02772 27.23672 -7.97924 1.000 25.91305 250 ALA D CA 1
ATOM 1428 C C . ALA A 1 184 ? 26.78838 28.41690 -8.56258 1.000 23.07315 250 ALA D C 1
ATOM 1429 O O . ALA A 1 184 ? 27.79851 28.85344 -7.99179 1.000 24.96669 250 ALA D O 1
ATOM 1431 N N . ARG A 1 185 ? 26.30531 28.96383 -9.69002 1.000 27.94916 251 ARG D N 1
ATOM 1432 C CA . ARG A 1 185 ? 26.95401 30.11810 -10.30662 1.000 27.58025 251 ARG D CA 1
ATOM 1433 C C . ARG A 1 185 ? 26.98113 31.31283 -9.36918 1.000 27.79865 251 ARG D C 1
ATOM 1434 O O . ARG A 1 185 ? 27.89735 32.14277 -9.44565 1.000 27.67151 251 ARG D O 1
ATOM 1442 N N . ILE A 1 186 ? 25.97263 31.43359 -8.49427 1.000 24.15538 252 ILE D N 1
ATOM 1443 C CA . ILE A 1 186 ? 25.91090 32.54355 -7.55311 1.000 23.77801 252 ILE D CA 1
ATOM 1444 C C . ILE A 1 186 ? 26.53142 32.18260 -6.21105 1.000 22.40734 252 ILE D C 1
ATOM 1445 O O . ILE A 1 186 ? 26.70983 33.07485 -5.36919 1.000 24.43852 252 ILE D O 1
ATOM 1450 N N . GLY A 1 187 ? 26.89115 30.91600 -5.99581 1.000 22.90258 253 GLY D N 1
ATOM 1451 C CA . GLY A 1 187 ? 27.57263 30.50003 -4.78431 1.000 19.81202 253 GLY D CA 1
ATOM 1452 C C . GLY A 1 187 ? 26.78332 29.61213 -3.84140 1.000 20.38211 253 GLY D C 1
ATOM 1453 O O . GLY A 1 187 ? 27.23777 29.39277 -2.71519 1.000 20.73412 253 GLY D O 1
ATOM 1454 N N . LEU A 1 188 ? 25.65540 29.06714 -4.27037 1.000 17.33104 254 LEU D N 1
ATOM 1455 C CA . LEU A 1 188 ? 24.78778 28.25091 -3.42810 1.000 20.31914 254 LEU D CA 1
ATOM 1456 C C . LEU A 1 188 ? 24.80069 26.80536 -3.89882 1.000 20.89579 254 LEU D C 1
ATOM 1457 O O . LEU A 1 188 ? 24.55145 26.53075 -5.07977 1.000 23.39275 254 LEU D O 1
ATOM 1462 N N . LEU A 1 189 ? 25.04393 25.87995 -2.96482 1.000 20.30914 255 LEU D N 1
ATOM 1463 C CA . LEU A 1 189 ? 25.04527 24.45284 -3.25975 1.000 22.22545 255 LEU D CA 1
ATOM 1464 C C . LEU A 1 189 ? 23.96294 23.77407 -2.42972 1.000 22.60229 255 LEU D C 1
ATOM 1465 O O . LEU A 1 189 ? 23.79114 24.08861 -1.24137 1.000 19.69307 255 LEU D O 1
ATOM 1470 N N . ARG A 1 190 ? 23.22186 22.85622 -3.05222 1.000 22.12569 256 ARG D N 1
ATOM 1471 C CA . ARG A 1 190 ? 22.14262 22.17215 -2.34544 1.000 22.63277 256 ARG D CA 1
ATOM 1472 C C . ARG A 1 190 ? 22.71730 21.20641 -1.30722 1.000 25.34958 256 ARG D C 1
ATOM 1473 O O . ARG A 1 190 ? 23.63171 20.43238 -1.60662 1.000 26.47692 256 ARG D O 1
ATOM 1481 N N . VAL A 1 191 ? 22.19023 21.24997 -0.08245 1.000 20.63286 257 VAL D N 1
ATOM 1482 C CA . VAL A 1 191 ? 22.68963 20.39166 0.98864 1.000 24.36323 257 VAL D CA 1
ATOM 1483 C C . VAL A 1 191 ? 21.62555 19.49028 1.59313 1.000 23.30911 257 VAL D C 1
ATOM 1484 O O . VAL A 1 191 ? 21.98433 18.54003 2.30484 1.000 24.11361 257 VAL D O 1
ATOM 1488 N N . ARG A 1 192 ? 20.34139 19.72866 1.34167 1.000 20.39112 258 ARG D N 1
ATOM 1489 C CA . ARG A 1 192 ? 19.30096 18.85074 1.85868 1.000 24.84089 258 ARG D CA 1
ATOM 1490 C C . ARG A 1 192 ? 18.03970 19.02922 1.03141 1.000 26.57270 258 ARG D C 1
ATOM 1491 O O . ARG A 1 192 ? 17.66487 20.15449 0.70120 1.000 26.57084 258 ARG D O 1
ATOM 1499 N N . PHE A 1 193 ? 17.39760 17.90932 0.70014 1.000 29.59550 259 PHE D N 1
ATOM 1500 C CA . PHE A 1 193 ? 16.04182 17.90583 0.17212 1.000 29.27419 259 PHE D CA 1
ATOM 1501 C C . PHE A 1 193 ? 15.28061 16.77147 0.83416 1.000 36.76604 259 PHE D C 1
ATOM 1502 O O . PHE A 1 193 ? 15.73419 15.62251 0.80655 1.000 34.82918 259 PHE D O 1
ATOM 1510 N N . GLU A 1 194 ? 14.12472 17.08973 1.40427 1.000 32.37624 260 GLU D N 1
ATOM 1511 C CA . GLU A 1 194 ? 13.28255 16.10833 2.06885 1.000 37.44776 260 GLU D CA 1
ATOM 1512 C C . GLU A 1 194 ? 11.82825 16.36160 1.70162 1.000 42.31503 260 GLU D C 1
ATOM 1513 O O . GLU A 1 194 ? 11.37964 17.51107 1.68366 1.000 41.09572 260 GLU D O 1
ATOM 1519 N N . LYS A 1 195 ? 11.09019 15.28963 1.42167 1.000 45.96733 261 LYS D N 1
ATOM 1520 C CA . LYS A 1 195 ? 9.67257 15.42125 1.08477 1.000 45.95152 261 LYS D CA 1
ATOM 1521 C C . LYS A 1 195 ? 8.76685 15.24767 2.30194 1.000 46.94151 261 LYS D C 1
ATOM 1522 O O . LYS A 1 195 ? 9.04043 14.43376 3.17941 1.000 53.60294 261 LYS D O 1
ATOM 1528 N N . HIS A 1 198 ? 3.48566 15.80728 3.10581 1.000 53.99244 264 HIS D N 1
ATOM 1529 C CA . HIS A 1 198 ? 2.65629 16.98492 3.33254 1.000 53.67828 264 HIS D CA 1
ATOM 1530 C C . HIS A 1 198 ? 3.43288 18.27404 3.04149 1.000 51.98458 264 HIS D C 1
ATOM 1531 O O . HIS A 1 198 ? 2.83033 19.31835 2.77721 1.000 47.40079 264 HIS D O 1
ATOM 1538 N N . ILE A 1 199 ? 4.76760 18.19354 3.08680 1.000 49.52505 265 ILE D N 1
ATOM 1539 C CA . ILE A 1 199 ? 5.63570 19.36276 2.97148 1.000 46.23647 265 ILE D CA 1
ATOM 1540 C C . ILE A 1 199 ? 6.88328 19.00947 2.16975 1.000 44.54512 265 ILE D C 1
ATOM 1541 O O . ILE A 1 199 ? 7.33133 17.85788 2.15336 1.000 43.05706 265 ILE D O 1
ATOM 1546 N N . SER A 1 200 ? 7.44748 20.02405 1.50891 1.000 37.91391 266 SER D N 1
ATOM 1547 C CA . SER A 1 200 ? 8.71649 19.92255 0.79954 1.000 37.81834 266 SER D CA 1
ATOM 1548 C C . SER A 1 200 ? 9.70151 20.91277 1.40726 1.000 35.38048 266 SER D C 1
ATOM 1549 O O . SER A 1 200 ? 9.36139 22.08083 1.62423 1.000 32.40459 266 SER D O 1
ATOM 1552 N N . CYS A 1 201 ? 10.91998 20.44650 1.66184 1.000 33.04679 267 CYS D N 1
ATOM 1553 C CA . CYS A 1 201 ? 11.94000 21.22312 2.35195 1.000 31.40922 267 CYS D CA 1
ATOM 1554 C C . CYS A 1 201 ? 13.22083 21.13752 1.54722 1.000 27.38232 267 CYS D C 1
ATOM 1555 O O . CYS A 1 201 ? 13.68592 20.03521 1.23889 1.000 27.46810 267 CYS D O 1
ATOM 1558 N N . MET A 1 202 ? 13.80587 22.28440 1.22668 1.000 22.34139 268 MET D N 1
ATOM 1559 C CA . MET A 1 202 ? 15.01797 22.25877 0.43162 1.000 22.66944 268 MET D CA 1
ATOM 1560 C C . MET A 1 202 ? 15.98563 23.25890 1.03233 1.000 19.64715 268 MET D C 1
ATOM 1561 O O . MET A 1 202 ? 15.58103 24.35861 1.41075 1.000 22.54219 268 MET D O 1
ATOM 1566 N N . VAL A 1 203 ? 17.25354 22.87422 1.15852 1.000 17.88147 269 VAL D N 1
ATOM 1567 C CA . VAL A 1 203 ? 18.22017 23.75299 1.80092 1.000 18.54362 269 VAL D CA 1
ATOM 1568 C C . VAL A 1 203 ? 19.41393 23.93450 0.88712 1.000 20.83236 269 VAL D C 1
ATOM 1569 O O . VAL A 1 203 ? 19.97260 22.94954 0.38791 1.000 20.06743 269 VAL D O 1
ATOM 1573 N N . PHE A 1 204 ? 19.82715 25.18625 0.70885 1.000 16.97369 270 PHE D N 1
ATOM 1574 C CA . PHE A 1 204 ? 21.03844 25.53323 -0.01609 1.000 17.27517 270 PHE D CA 1
ATOM 1575 C C . PHE A 1 204 ? 22.03682 26.16304 0.94564 1.000 20.03563 270 PHE D C 1
ATOM 1576 O O . PHE A 1 204 ? 21.66306 26.83106 1.91265 1.000 17.62001 270 PHE D O 1
ATOM 1584 N N . ARG A 1 205 ? 23.31538 25.96185 0.67288 1.000 16.12671 271 ARG D N 1
ATOM 1585 C CA . ARG A 1 205 ? 24.37089 26.45934 1.53653 1.000 15.42350 271 ARG D CA 1
ATOM 1586 C C . ARG A 1 205 ? 25.26877 27.42037 0.76773 1.000 16.77481 271 ARG D C 1
ATOM 1587 O O . ARG A 1 205 ? 25.59706 27.17940 -0.39981 1.000 18.94275 271 ARG D O 1
ATOM 1595 N N . LYS A 1 206 ? 25.67644 28.49285 1.43427 1.000 15.74426 272 LYS D N 1
ATOM 1596 C CA . LYS A 1 206 ? 26.64758 29.43223 0.87593 1.000 16.18445 272 LYS D CA 1
ATOM 1597 C C . LYS A 1 206 ? 28.03294 28.77533 0.95640 1.000 17.18301 272 LYS D C 1
ATOM 1598 O O . LYS A 1 206 ? 28.66508 28.72015 2.01217 1.000 17.54828 272 LYS D O 1
ATOM 1604 N N . ALA A 1 207 ? 28.48527 28.24435 -0.17313 1.000 20.54957 273 ALA D N 1
ATOM 1605 C CA . ALA A 1 207 ? 29.69630 27.42912 -0.23069 1.000 21.21639 273 ALA D CA 1
ATOM 1606 C C . ALA A 1 207 ? 30.93007 28.22359 0.18916 1.000 21.19831 273 ALA D C 1
ATOM 1607 O O . ALA A 1 207 ? 30.98066 29.44717 0.08899 1.000 20.86756 273 ALA D O 1
ATOM 1609 N N . ILE A 1 208 ? 31.96543 27.50109 0.63943 1.000 22.17081 274 ILE D N 1
ATOM 1610 C CA . ILE A 1 208 ? 33.17797 28.13895 1.14251 1.000 19.50369 274 ILE D CA 1
ATOM 1611 C C . ILE A 1 208 ? 33.85068 29.01467 0.09206 1.000 23.09009 274 ILE D C 1
ATOM 1612 O O . ILE A 1 208 ? 34.60050 29.93202 0.43573 1.000 25.82156 274 ILE D O 1
ATOM 1617 N N . SER A 1 209 ? 33.59596 28.75891 -1.18012 1.000 21.83322 275 SER D N 1
ATOM 1618 C CA . SER A 1 209 ? 34.20665 29.55710 -2.23511 1.000 27.95037 275 SER D CA 1
ATOM 1619 C C . SER A 1 209 ? 33.22609 29.62117 -3.38742 1.000 23.71560 275 SER D C 1
ATOM 1620 O O . SER A 1 209 ? 32.81561 28.59193 -3.92429 1.000 24.81853 275 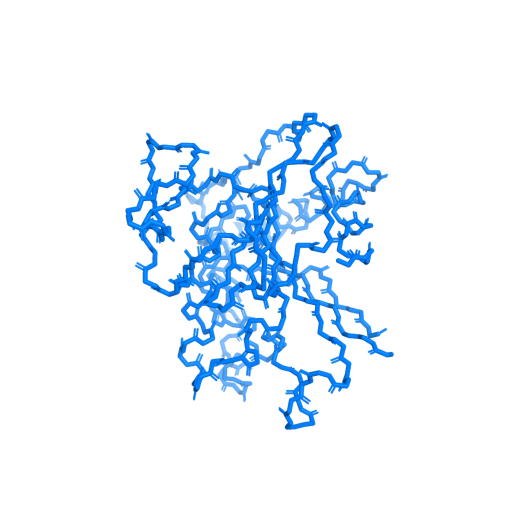SER D O 1
ATOM 1623 N N . ARG A 1 210 ? 32.82523 30.83360 -3.74956 1.000 27.34772 276 ARG D N 1
ATOM 1624 C CA . ARG A 1 210 ? 31.96368 30.97491 -4.91092 1.000 25.70444 276 ARG D CA 1
ATOM 1625 C C . ARG A 1 210 ? 32.68126 30.53467 -6.18127 1.000 28.83579 276 ARG D C 1
ATOM 1626 O O . ARG A 1 210 ? 32.06836 29.93308 -7.07178 1.000 26.08272 276 ARG D O 1
ATOM 1634 N N . GLU A 1 211 ? 33.98421 30.82856 -6.28754 1.000 29.70357 277 GLU D N 1
ATOM 1635 C CA . GLU A 1 211 ? 34.74471 30.33800 -7.43483 1.000 32.79747 277 GLU D CA 1
ATOM 1636 C C . GLU A 1 211 ? 34.72331 28.81389 -7.48805 1.000 30.76271 277 GLU D C 1
ATOM 1637 O O . GLU A 1 211 ? 34.61103 28.22315 -8.56694 1.000 29.95569 277 GLU D O 1
ATOM 1643 N N . LEU A 1 212 ? 34.83451 28.15943 -6.32868 1.000 28.46895 278 LEU D N 1
ATOM 1644 C CA . LEU A 1 212 ? 34.71771 26.70489 -6.28601 1.000 26.38386 278 LEU D CA 1
ATOM 1645 C C . LEU A 1 212 ? 33.36514 26.24455 -6.80762 1.000 25.95227 278 LEU D C 1
ATOM 1646 O O . LEU A 1 212 ? 33.27762 25.31645 -7.61587 1.000 23.21474 278 LEU D O 1
ATOM 1651 N N . SER A 1 213 ? 32.28893 26.86617 -6.32495 1.000 23.61871 279 SER D N 1
ATOM 1652 C CA . SER A 1 213 ? 30.95903 26.46571 -6.74373 1.000 18.84156 279 SER D CA 1
ATOM 1653 C C . SER A 1 213 ? 30.75823 26.73980 -8.23212 1.000 26.57214 279 SER D C 1
ATOM 1654 O O . SER A 1 213 ? 30.15327 25.93325 -8.94887 1.000 27.09054 279 SER D O 1
ATOM 1657 N N . GLN A 1 214 ? 31.26099 27.88114 -8.70615 1.000 26.90065 280 GLN D N 1
ATOM 1658 C CA . GLN A 1 214 ? 31.21888 28.17262 -10.13605 1.000 31.04548 280 GLN D CA 1
ATOM 1659 C C . GLN A 1 214 ? 31.91711 27.06910 -10.92500 1.000 30.61748 280 GLN D C 1
ATOM 1660 O O . GLN A 1 214 ? 31.36811 26.55507 -11.90438 1.000 31.72176 280 GLN D O 1
ATOM 1666 N N . HIS A 1 215 ? 33.11594 26.65748 -10.48507 1.000 30.61091 281 HIS D N 1
ATOM 1667 C CA . HIS A 1 215 ? 33.82762 25.62566 -11.24065 1.000 29.27521 281 HIS D CA 1
ATOM 1668 C C . HIS A 1 215 ? 33.06369 24.30459 -11.25401 1.000 29.83706 281 HIS D C 1
ATOM 1669 O O . HIS A 1 215 ? 33.11947 23.57530 -12.24621 1.000 29.24580 281 HIS D O 1
ATOM 1676 N N . TRP A 1 216 ? 32.34523 23.97375 -10.17233 1.000 29.52172 282 TRP D N 1
ATOM 1677 C CA . TRP A 1 216 ? 31.48943 22.78977 -10.20132 1.000 28.80739 282 TRP D CA 1
ATOM 1678 C C . TRP A 1 216 ? 30.38061 22.94414 -11.23660 1.000 32.62768 282 TRP D C 1
ATOM 1679 O O . TRP A 1 216 ? 30.05524 21.99637 -11.96691 1.000 32.11923 282 TRP D O 1
ATOM 1690 N N . ALA A 1 217 ? 29.78147 24.13400 -11.30955 1.000 30.18691 283 ALA D N 1
ATOM 1691 C CA . ALA A 1 217 ? 28.76367 24.38286 -12.32100 1.000 29.20898 283 ALA D CA 1
ATOM 1692 C C . ALA A 1 217 ? 29.34297 24.20500 -13.71829 1.000 28.08492 283 ALA D C 1
ATOM 1693 O O . ALA A 1 217 ? 28.73640 23.55442 -14.58011 1.000 29.56786 283 ALA D O 1
ATOM 1695 N N . SER A 1 218 ? 30.53947 24.76420 -13.94123 1.000 30.28720 284 SER D N 1
ATOM 1696 C CA . SER A 1 218 ? 31.20054 24.67531 -15.24404 1.000 32.08730 284 SER D CA 1
ATOM 1697 C C . SER A 1 218 ? 31.37086 23.23073 -15.69476 1.000 32.96957 284 SER D C 1
ATOM 1698 O O . SER A 1 218 ? 31.12097 22.91031 -16.86302 1.000 36.34497 284 SER D O 1
ATOM 1701 N N . ILE A 1 219 ? 31.81376 22.34647 -14.78717 1.000 32.43444 285 ILE D N 1
ATOM 1702 C CA . ILE A 1 219 ? 31.98771 20.92736 -15.11461 1.000 36.74501 285 ILE D CA 1
ATOM 1703 C C . ILE A 1 219 ? 30.65583 20.24964 -15.40024 1.000 36.35741 285 ILE D C 1
ATOM 1704 O O . ILE A 1 219 ? 30.60325 19.27953 -16.16236 1.000 38.88309 285 ILE D O 1
ATOM 1709 N N . HIS A 1 220 ? 29.56425 20.71632 -14.79706 1.000 32.25936 286 HIS D N 1
ATOM 1710 C CA . HIS A 1 220 ? 28.26286 20.10403 -15.02573 1.000 33.73571 286 HIS D CA 1
ATOM 1711 C C . HIS A 1 220 ? 27.36896 20.98078 -15.89404 1.000 35.67269 286 HIS D C 1
ATOM 1712 O O . HIS A 1 220 ? 26.14237 20.93998 -15.76412 1.000 37.01916 286 HIS D O 1
ATOM 1719 N N . ARG A 1 221 ? 27.97168 21.75796 -16.80176 1.000 31.34617 287 ARG D N 1
ATOM 1720 C CA . ARG A 1 221 ? 27.18918 22.69954 -17.59828 1.000 32.41146 287 ARG D CA 1
ATOM 1721 C C . ARG A 1 221 ? 26.17543 21.98975 -18.48957 1.000 34.55990 287 ARG D C 1
ATOM 1722 O O . ARG A 1 221 ? 25.06159 22.49044 -18.68953 1.000 33.84999 287 ARG D O 1
ATOM 1730 N N . GLU A 1 222 ? 26.54883 20.83568 -19.05288 1.000 32.52182 288 GLU D N 1
ATOM 1731 C CA . GLU A 1 222 ? 25.64416 20.10615 -19.93474 1.000 32.08696 288 GLU D CA 1
ATOM 1732 C C . GLU A 1 222 ? 24.34330 19.75752 -19.21978 1.000 32.59315 288 GLU D C 1
ATOM 1733 O O . GLU A 1 222 ? 23.24912 20.08777 -19.69201 1.000 32.29751 288 GLU D O 1
ATOM 1735 N N . GLU A 1 223 ? 24.44378 19.08745 -18.06708 1.000 32.18684 289 GLU D N 1
ATOM 1736 C CA . GLU A 1 223 ? 23.23767 18.75955 -17.31196 1.000 34.79206 289 GLU D CA 1
ATOM 1737 C C . GLU A 1 223 ? 22.54696 20.01535 -16.78979 1.000 33.28627 289 GLU D C 1
ATOM 1738 O O . GLU A 1 223 ? 21.31658 20.04041 -16.67311 1.000 35.27498 289 GLU D O 1
ATOM 1740 N N . GLY A 1 224 ? 23.31419 21.06512 -16.48790 1.000 32.92165 290 GLY D N 1
ATOM 1741 C CA . GLY A 1 224 ? 22.70951 22.29969 -16.01103 1.000 31.55931 290 GLY D CA 1
ATOM 1742 C C . GLY A 1 224 ? 21.80538 22.94773 -17.04398 1.000 33.27798 290 GLY D C 1
ATOM 1743 O O . GLY A 1 224 ? 20.67198 23.33762 -16.74082 1.000 34.08846 290 GLY D O 1
ATOM 1744 N N . MET A 1 225 ? 22.28857 23.06675 -18.28478 1.000 30.25101 291 MET D N 1
ATOM 1745 C CA . MET A 1 225 ? 21.47265 23.68547 -19.32308 1.000 31.72854 291 MET D CA 1
ATOM 1746 C C . MET A 1 225 ? 20.31533 22.78673 -19.72846 1.000 29.60744 291 MET D C 1
ATOM 1747 O O . MET A 1 225 ? 19.25853 23.28326 -20.13137 1.000 32.06385 291 MET D O 1
ATOM 1752 N N . CYS A 1 226 ? 20.49504 21.46893 -19.62194 1.000 28.91489 292 CYS D N 1
ATOM 1753 C CA . CYS A 1 226 ? 19.39296 20.53891 -19.84306 1.000 29.94717 292 CYS D CA 1
ATOM 1754 C C . CYS A 1 226 ? 18.23170 20.80844 -18.88893 1.000 34.95489 292 CYS D C 1
ATOM 1755 O O . CYS A 1 226 ? 17.06164 20.78192 -19.29487 1.000 36.31483 292 CYS D O 1
ATOM 1758 N N . GLU A 1 227 ? 18.53774 21.04757 -17.60921 1.000 36.55418 293 GLU D N 1
ATOM 1759 C CA . GLU A 1 227 ? 17.51224 21.35475 -16.61426 1.000 38.07442 293 GLU D CA 1
ATOM 1760 C C . GLU A 1 227 ? 17.10833 22.82375 -16.64161 1.000 36.91623 293 GLU D C 1
ATOM 1761 O O . GLU A 1 227 ? 15.96492 23.15057 -16.29852 1.000 40.92240 293 GLU D O 1
ATOM 1767 N N . GLU A 1 228 ? 18.04402 23.70003 -17.01111 1.000 34.60409 294 GLU D N 1
ATOM 1768 C CA . GLU A 1 228 ? 17.88005 25.15128 -17.17642 1.000 36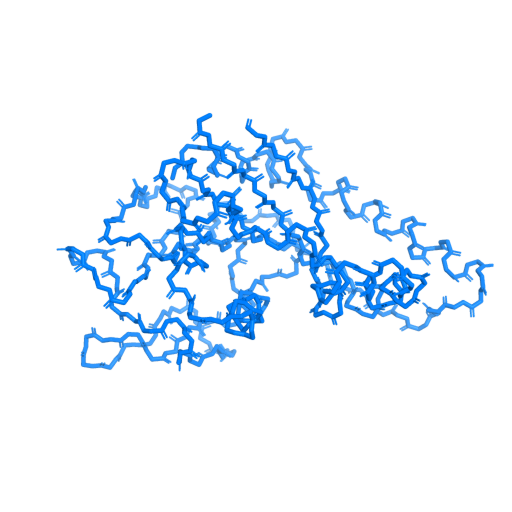.86231 294 GLU D CA 1
ATOM 1769 C C . GLU A 1 228 ? 17.88924 25.86688 -15.83051 1.000 38.73180 294 GLU D C 1
ATOM 1770 O O . GLU A 1 228 ? 18.87888 25.79359 -15.08112 1.000 36.70362 294 GLU D O 1
#

Foldseek 3Di:
DVVVVVVLCCCQPDVVVLVVQQVVLVVLCVVVVVVVPPPVFDFAHDDRDDQAFEEEEEDDLEDDDDADRRYDYAAEYCHHPDLSHQHEDLLQAAADDDDAQFDDDPRHGRYHHFQHGLEYEYECVLQPDPDPVVSVSSLLSVLRRHHAFGKYKYKAQPVSHPDNDRPPCPLPLLVSLLSQWHWDDWDEPMTMTMITRHRTSVSSNVVSVVVVVSSVVSD

Solvent-accessible surface area: 11387 Å² total; per-residue (Å²): 106,174,44,0,38,58,2,1,52,64,0,5,88,94,87,18,5,16,83,95,46,39,92,102,1,78,156,36,6,110,57,21,102,92,133,69,116,24,50,172,12,126,38,143,70,21,144,153,18,49,109,105,2,37,0,0,1,2,3,21,48,133,34,56,28,90,69,42,115,102,30,30,15,18,3,1,15,105,88,42,57,75,171,88,4,51,60,2,50,8,28,165,9,88,25,24,111,84,54,186,102,30,61,98,74,159,64,19,5,85,79,0,0,26,54,23,2,6,0,0,3,3,20,27,9,5,41,114,27,117,34,37,137,55,39,37,65,0,0,86,24,0,18,73,0,0,48,31,0,1,0,0,0,3,7,5,36,61,106,103,37,132,52,192,101,25,58,11,9,94,77,66,81,24,15,0,0,120,23,0,1,9,50,16,75,67,78,156,168,33,6,0,0,0,0,0,25,5,0,5,116,96,0,0,72,36,51,0,74,106,78,137,91,56,6,98,110,75,119

Secondary structure (DSSP, 8-state):
-HHHHHHHHIIIIIS-HHHHHHHHHHHHHHHHHTTT--TT-----PPSPPSSEEEEEES-SS--S--BTTEEEEEEESS-SSTTSEE--TTT-EEETT-SS-EEETTEEEEEESS-EEEEEESSGGGG-SSHHHHHHHHHHHHHHEEEEEEEEEEEEGGG-SSSS---STT-HHHHHHHTEEEEEEE--EEEEEEEE-S-HHHHHHHHHHTHHHHHHH-